Protein AF-A0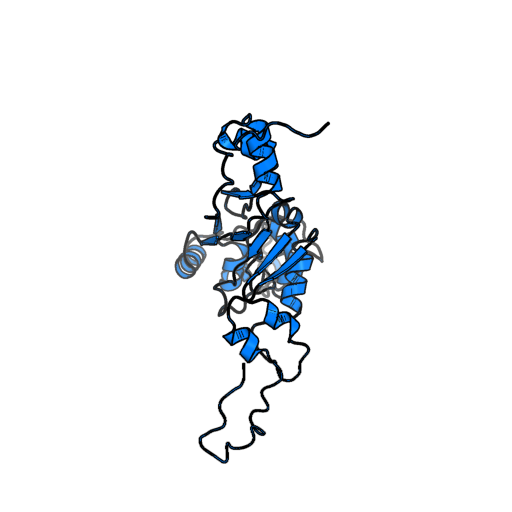A8H5P8R7-F1 (afdb_monomer_lite)

InterPro domains:
  IPR045518 2EXR domain [PF20150] (6-168)

Organism: Gibberella subglutinans (NCBI:txid42677)

Sequence (277 aa):
MALTEFHHFPLLPLELRQEIYSLATPPRFVQVQRFDEQDYDEFAEHLRTVPNAIQLDESLIHFSFNWRSQIPPRPTQHTLERYGFSSTKSSYQPWTVTKLAPQISLDWLSENLGYAWQLCREVSMYSTAPIPALCESRDILIRRGYQLAFRTRSHGPRTWFNYDHDVLFLSHGDDWNTKHRVVSGCAWDIGQFHPDDMQKVKRVALEESTGSLYLAHPRFSEGNYKFSDLSSVLRLFKHIEELLLVEWTDAHIASFCPVKDFDDMPKRRHEYDTQCL

Secondary structure (DSSP, 8-state):
--------GGGS-HHHHHHHHHHHS---EEE-EEEESS-HHHHHHHHHHSTT-----GGGGTTHHHHTTTS-SS-SS--GGGGT----SPPP-SS---SSS----HHHHHH-HHHHHHHH--EEEE--PPPPTT--SHHHHHHTT-EEE---SSS---EEE-TTT-EEEEPPPS-TT-S--TTT-STT-GGGS-HHHHTT--EEEEET-THHHHTTSTT---TT--HHHHHHHHHHSTT-SEEEEE---HHHHHHH-S---GGG-----STT-----

pLDDT: mean 79.2, std 16.43, range [32.84, 97.31]

Foldseek 3Di:
DDDPDDDDLVPDDLVVNVVCLLVVDAAFAWEKDKDFPDDLVVQLVCLVPDPPPQDFDPLLLLLLVQAVVVADLDDPDDPCVVVVDDDPDDDDDNDDADPSRGDHDPVVCSVVSLQSCLGGTDMDIETPGDDRPSCPDPVSLVVVQWDQFFAFRRGDGYYTDRQVGHAHEFEFDPCQPRPPCNRQQARSSCSRGRLVRLQSHAHYEYEPQVLQVCVVPPVRDPVRHHVSRVVSSCSSNVRHPYYHYDYDDPVVVVVSDPDDPVVPPPPPPDDPPDDDD

Structure (mmCIF, N/CA/C/O backbone):
data_AF-A0A8H5P8R7-F1
#
_entry.id   AF-A0A8H5P8R7-F1
#
loop_
_atom_site.group_PDB
_atom_site.id
_atom_site.type_symbol
_atom_site.label_atom_id
_atom_site.label_alt_id
_atom_site.label_comp_id
_atom_site.label_asym_id
_atom_site.label_entity_id
_atom_site.label_seq_id
_atom_site.pdbx_PDB_ins_code
_atom_site.Cartn_x
_atom_site.Cartn_y
_atom_site.Cartn_z
_atom_site.occupancy
_atom_site.B_iso_or_equiv
_atom_site.auth_seq_id
_atom_site.auth_comp_id
_atom_site.auth_asym_id
_atom_site.auth_atom_id
_atom_site.pdbx_PDB_model_num
ATOM 1 N N . MET A 1 1 ? -28.406 -8.907 42.832 1.00 45.31 1 MET A N 1
ATOM 2 C CA . MET A 1 1 ? -28.170 -7.584 43.447 1.00 45.31 1 MET A CA 1
ATOM 3 C C . MET A 1 1 ? -28.282 -6.548 42.345 1.00 45.31 1 MET A C 1
ATOM 5 O O . MET A 1 1 ? -27.623 -6.721 41.330 1.00 45.31 1 MET A O 1
ATOM 9 N N . ALA A 1 2 ? -29.171 -5.565 42.485 1.00 57.72 2 ALA A N 1
ATOM 10 C CA . ALA A 1 2 ? -29.290 -4.475 41.517 1.00 57.72 2 ALA A CA 1
ATOM 11 C C . ALA A 1 2 ? -28.165 -3.456 41.763 1.00 57.72 2 ALA A C 1
ATOM 13 O O . ALA A 1 2 ? -27.881 -3.142 42.917 1.00 57.72 2 ALA A O 1
ATOM 14 N N . LEU A 1 3 ? -27.515 -2.980 40.698 1.00 66.25 3 LEU A N 1
ATOM 15 C CA . LEU A 1 3 ? -26.509 -1.916 40.770 1.00 66.25 3 LEU A CA 1
ATOM 16 C C . LEU A 1 3 ? -27.196 -0.618 41.224 1.00 66.25 3 LEU A C 1
ATOM 18 O O . LEU A 1 3 ? -28.084 -0.124 40.535 1.00 66.25 3 LEU A O 1
ATOM 22 N N . THR A 1 4 ? -26.821 -0.101 42.395 1.00 76.25 4 THR A N 1
ATOM 23 C CA . THR A 1 4 ? -27.424 1.094 43.015 1.00 76.25 4 THR A CA 1
ATOM 24 C C . THR A 1 4 ? -26.729 2.403 42.640 1.00 76.25 4 THR A C 1
ATOM 26 O O . THR A 1 4 ? -27.266 3.468 42.927 1.00 76.25 4 THR A O 1
ATOM 29 N N . GLU A 1 5 ? -25.564 2.345 41.993 1.00 73.25 5 GLU A N 1
ATOM 30 C CA . GLU A 1 5 ? -24.770 3.518 41.619 1.00 73.25 5 GLU A CA 1
ATOM 31 C C . GLU A 1 5 ? -24.241 3.383 40.184 1.00 73.25 5 GLU A C 1
ATOM 33 O O . GLU A 1 5 ? -23.785 2.316 39.772 1.00 73.25 5 GLU A O 1
ATOM 38 N N . PHE A 1 6 ? -24.308 4.476 39.419 1.00 76.50 6 PHE A N 1
ATOM 39 C CA . PHE A 1 6 ? -23.710 4.595 38.089 1.00 76.50 6 PHE A CA 1
ATOM 40 C C . PHE A 1 6 ? -22.572 5.614 38.154 1.00 76.50 6 PHE A C 1
ATOM 42 O O . PHE A 1 6 ? -22.808 6.807 38.354 1.00 76.50 6 PHE A O 1
ATOM 49 N N . HIS A 1 7 ? -21.330 5.159 37.996 1.00 77.75 7 HIS A N 1
ATOM 50 C CA . HIS A 1 7 ? -20.181 6.059 37.952 1.00 77.75 7 HIS A CA 1
ATOM 51 C C . HIS A 1 7 ? -20.084 6.722 36.576 1.00 77.75 7 HIS A C 1
ATOM 53 O O . HIS A 1 7 ? -19.998 6.048 35.550 1.00 77.75 7 HIS A O 1
ATOM 59 N N . HIS A 1 8 ? -20.067 8.057 36.550 1.00 82.94 8 HIS A N 1
ATOM 60 C CA . HIS A 1 8 ? -19.841 8.807 35.318 1.00 82.94 8 HIS A CA 1
ATOM 61 C C . HIS A 1 8 ? -18.473 8.470 34.720 1.00 82.94 8 HIS A C 1
ATOM 63 O O . HIS A 1 8 ? -17.475 8.413 35.437 1.00 82.94 8 HIS A O 1
ATOM 69 N N . PHE A 1 9 ? -18.421 8.322 33.393 1.00 84.88 9 PHE A N 1
ATOM 70 C CA . PHE A 1 9 ? -17.225 7.883 32.673 1.00 84.88 9 PHE A CA 1
ATOM 71 C C . PHE A 1 9 ? -15.928 8.607 33.084 1.00 84.88 9 PHE A C 1
ATOM 73 O O . PHE A 1 9 ? -14.964 7.904 33.363 1.00 84.88 9 PHE A O 1
ATOM 80 N N . PRO A 1 10 ? -15.860 9.952 33.217 1.00 85.44 10 PRO A N 1
ATOM 81 C CA . PRO A 1 10 ? -14.618 10.647 33.587 1.00 85.44 10 PRO A CA 1
ATOM 82 C C . PRO A 1 10 ? -14.077 10.307 34.982 1.00 85.44 10 PRO A C 1
ATOM 84 O O . PRO A 1 10 ? -12.893 10.508 35.232 1.00 85.44 10 PRO A O 1
ATOM 87 N N . LEU A 1 11 ? -14.934 9.809 35.879 1.00 88.00 11 LEU A N 1
ATOM 88 C CA . LEU A 1 11 ? -14.576 9.435 37.249 1.00 88.00 11 LEU A CA 1
ATOM 89 C C . LEU A 1 11 ? -14.050 7.999 37.346 1.00 88.00 11 LEU A C 1
ATOM 91 O O . LEU A 1 11 ? -13.567 7.595 38.402 1.00 88.00 11 LEU A O 1
ATOM 95 N N . LEU A 1 12 ? -14.140 7.223 36.264 1.00 87.88 12 LEU A N 1
ATOM 96 C CA . LEU A 1 12 ? -13.578 5.883 36.222 1.00 87.88 12 LEU A CA 1
ATOM 97 C C . LEU A 1 12 ? -12.036 5.948 36.196 1.00 87.88 12 LEU A C 1
ATOM 99 O O . LEU A 1 12 ? -11.461 6.853 35.568 1.00 87.88 12 LEU A O 1
ATOM 103 N N . PRO A 1 13 ? -11.354 4.965 36.817 1.00 89.75 13 PRO A N 1
ATOM 104 C CA . PRO A 1 13 ? -9.924 4.738 36.637 1.00 89.75 13 PRO A CA 1
ATOM 105 C C . PRO A 1 13 ? -9.526 4.803 35.163 1.00 89.75 13 PRO A C 1
ATOM 107 O O . PRO A 1 13 ? -10.305 4.413 34.286 1.00 89.75 13 PRO A O 1
ATOM 110 N N . LEU A 1 14 ? -8.322 5.313 34.885 1.00 84.19 14 LEU A N 1
ATOM 111 C CA . LEU A 1 14 ? -7.850 5.504 33.515 1.00 84.19 14 LEU A CA 1
ATOM 112 C C . LEU A 1 14 ? -7.963 4.199 32.725 1.00 84.19 14 LEU A C 1
ATOM 114 O O . LEU A 1 14 ? -8.516 4.206 31.635 1.00 84.19 14 LEU A O 1
ATOM 118 N N . GLU A 1 15 ? -7.546 3.085 33.311 1.00 84.88 15 GLU A N 1
ATOM 119 C CA . GLU A 1 15 ? -7.566 1.756 32.705 1.00 84.88 15 GLU A CA 1
ATOM 120 C C . GLU A 1 15 ? -8.982 1.373 32.254 1.00 84.88 15 GLU A C 1
ATOM 122 O O . GLU A 1 15 ? -9.185 0.984 31.109 1.00 84.88 15 GLU A O 1
ATOM 127 N N . LEU A 1 16 ? -9.992 1.585 33.106 1.00 86.88 16 LEU A N 1
ATOM 128 C CA . LEU A 1 16 ? -11.385 1.294 32.758 1.00 86.88 16 LEU A CA 1
ATOM 129 C C . LEU A 1 16 ? -11.917 2.232 31.674 1.00 86.88 16 LEU A C 1
ATOM 131 O O . LEU A 1 16 ? -12.620 1.783 30.772 1.00 86.88 16 LEU A O 1
ATOM 135 N N . ARG A 1 17 ? -11.564 3.523 31.715 1.00 87.25 17 ARG A N 1
ATOM 136 C CA . ARG A 1 17 ? -11.930 4.463 30.641 1.00 87.25 17 ARG A CA 1
ATOM 137 C C . ARG A 1 17 ? -11.321 4.051 29.310 1.00 87.25 17 ARG A C 1
ATOM 139 O O . ARG A 1 17 ? -11.978 4.158 28.282 1.00 87.25 17 ARG A O 1
ATOM 146 N N . GLN A 1 18 ? -10.077 3.593 29.332 1.00 82.75 18 GLN A N 1
ATOM 147 C CA . GLN A 1 18 ? -9.339 3.148 28.160 1.00 82.75 18 GLN A CA 1
ATOM 148 C C . GLN A 1 18 ? -9.926 1.863 27.558 1.00 82.75 18 GLN A C 1
ATOM 150 O O . GLN A 1 18 ? -10.077 1.797 26.337 1.00 82.75 18 GLN A O 1
ATOM 155 N N . GLU A 1 19 ? -10.303 0.890 28.387 1.00 83.94 19 GLU A N 1
ATOM 156 C CA . GLU A 1 19 ? -10.985 -0.341 27.958 1.00 83.94 19 GLU A CA 1
ATOM 157 C C . GLU A 1 19 ? -12.365 -0.045 27.366 1.00 83.94 19 GLU A C 1
ATOM 159 O O . GLU A 1 19 ? -12.653 -0.419 26.231 1.00 83.94 19 GLU A O 1
ATOM 164 N N . ILE A 1 20 ? -13.195 0.715 28.089 1.00 85.56 20 ILE A N 1
ATOM 165 C CA . ILE A 1 20 ? -14.521 1.119 27.608 1.00 85.56 20 ILE A CA 1
ATOM 166 C C . ILE A 1 20 ? -14.399 1.899 26.299 1.00 85.56 20 ILE A C 1
ATOM 168 O O . ILE A 1 20 ? -15.164 1.643 25.377 1.00 85.56 20 ILE A O 1
ATOM 172 N N . TYR A 1 21 ? -13.438 2.822 26.196 1.00 83.19 21 TYR A N 1
ATOM 173 C CA . TYR A 1 21 ? -13.196 3.557 24.958 1.00 83.19 21 TYR A CA 1
ATOM 174 C C . TYR A 1 21 ? -12.864 2.600 23.815 1.00 83.19 21 TYR A C 1
ATOM 176 O O . TYR A 1 21 ? -13.506 2.672 22.778 1.00 83.19 21 TYR A O 1
ATOM 184 N N . SER A 1 22 ? -11.930 1.669 24.026 1.00 78.00 22 SER A N 1
ATOM 185 C CA . SER A 1 22 ? -11.501 0.720 22.989 1.00 78.00 22 SER A CA 1
ATOM 186 C C . SER A 1 22 ? -12.641 -0.189 22.519 1.00 78.00 22 SER A C 1
ATOM 188 O O . SER A 1 22 ? -12.723 -0.485 21.335 1.00 78.00 22 SER A O 1
ATOM 190 N N . LEU A 1 23 ? -13.542 -0.590 23.422 1.00 82.69 23 LEU A N 1
ATOM 191 C CA . LEU A 1 23 ? -14.721 -1.400 23.092 1.00 82.69 23 LEU A CA 1
ATOM 192 C C . LEU A 1 23 ? -15.851 -0.596 22.435 1.00 82.69 23 LEU A C 1
ATOM 194 O O . LEU A 1 23 ? -16.629 -1.149 21.663 1.00 82.69 23 LEU A O 1
ATOM 198 N N . ALA A 1 24 ? -15.984 0.684 22.779 1.00 85.00 24 ALA A N 1
ATOM 199 C CA . ALA A 1 24 ? -17.075 1.532 22.308 1.00 85.00 24 ALA A CA 1
ATOM 200 C C . ALA A 1 24 ? -16.745 2.271 21.004 1.00 85.00 24 ALA A C 1
ATOM 202 O O . ALA A 1 24 ? -17.663 2.702 20.305 1.00 85.00 24 ALA A O 1
ATOM 203 N N . THR A 1 25 ? -15.464 2.459 20.676 1.00 81.38 25 THR A N 1
ATOM 204 C CA . THR A 1 25 ? -15.070 3.112 19.427 1.00 81.38 25 THR A CA 1
ATOM 205 C C . THR A 1 25 ? -15.043 2.130 18.264 1.00 81.38 25 THR A C 1
ATOM 207 O O . THR A 1 25 ? -14.390 1.094 18.373 1.00 81.38 25 THR A O 1
ATOM 210 N N . PRO A 1 26 ? -15.677 2.463 17.127 1.00 84.56 26 PRO A N 1
ATOM 211 C CA . PRO A 1 26 ? -15.581 1.638 15.934 1.00 84.56 26 PRO A CA 1
ATOM 212 C C . PRO A 1 26 ? -14.140 1.601 15.390 1.00 84.56 26 PRO A C 1
ATOM 214 O O . PRO A 1 26 ? -13.345 2.505 15.680 1.00 84.56 26 PRO A O 1
ATOM 217 N N . PRO A 1 27 ? -13.811 0.596 14.556 1.00 87.25 27 PRO A N 1
ATOM 218 C CA . PRO A 1 27 ? -12.600 0.580 13.745 1.00 87.25 27 PRO A CA 1
ATOM 219 C C . PRO A 1 27 ? -12.340 1.918 13.058 1.00 87.25 27 PRO A C 1
ATOM 221 O O . PRO A 1 27 ? -13.221 2.496 12.417 1.00 87.25 27 PRO A O 1
ATOM 224 N N . ARG A 1 28 ? -11.110 2.413 13.183 1.00 90.44 28 ARG A N 1
ATOM 225 C CA . ARG A 1 28 ? -10.684 3.642 12.521 1.00 90.44 28 ARG A CA 1
ATOM 226 C C . ARG A 1 28 ? -10.272 3.324 11.090 1.00 90.44 28 ARG A C 1
ATOM 228 O O . ARG A 1 28 ? -9.499 2.397 10.854 1.00 90.44 28 ARG A O 1
ATOM 235 N N . PHE A 1 29 ? -10.732 4.143 10.153 1.00 93.19 29 PHE A N 1
ATOM 236 C CA . PHE A 1 29 ? -10.234 4.137 8.783 1.00 93.19 29 PHE A CA 1
ATOM 237 C C . PHE A 1 29 ? -8.972 4.992 8.718 1.00 93.19 29 PHE A C 1
ATOM 239 O O . PHE A 1 29 ? -8.994 6.185 9.025 1.00 93.19 29 PHE A O 1
ATOM 246 N N . VAL A 1 30 ? -7.855 4.366 8.363 1.00 94.44 30 VAL A N 1
ATOM 247 C CA . VAL A 1 30 ? -6.547 5.010 8.273 1.00 94.44 30 VAL A CA 1
ATOM 248 C C . VAL A 1 30 ? -6.193 5.144 6.803 1.00 94.44 30 VAL A C 1
ATOM 250 O O . VAL A 1 30 ? -5.734 4.190 6.177 1.00 94.44 30 VAL A O 1
ATOM 253 N N . GLN A 1 31 ? -6.427 6.333 6.251 1.00 94.00 31 GLN A N 1
ATOM 254 C CA . GLN A 1 31 ? -5.979 6.676 4.905 1.00 94.00 31 GLN A CA 1
ATOM 255 C C . GLN A 1 31 ? -4.479 6.952 4.932 1.00 94.00 31 GLN A C 1
ATOM 257 O O . GLN A 1 31 ? -4.022 7.845 5.652 1.00 94.00 31 GLN A O 1
ATOM 262 N N . VAL A 1 32 ? -3.716 6.190 4.154 1.00 91.31 32 VAL A N 1
ATOM 263 C CA . VAL A 1 32 ? -2.276 6.408 3.996 1.00 91.31 32 VAL A CA 1
ATOM 264 C C . VAL A 1 32 ? -2.051 7.234 2.740 1.00 91.31 32 VAL A C 1
ATOM 266 O O . VAL A 1 32 ? -2.342 6.794 1.630 1.00 91.31 32 VAL A O 1
ATOM 269 N N . GLN A 1 33 ? -1.538 8.442 2.936 1.00 89.19 33 GLN A N 1
ATOM 270 C CA . GLN A 1 33 ? -1.172 9.360 1.871 1.00 89.19 33 GLN A CA 1
ATOM 271 C C . GLN A 1 33 ? 0.291 9.152 1.490 1.00 89.19 33 GLN A C 1
ATOM 273 O O . GLN A 1 33 ? 1.132 8.797 2.323 1.00 89.19 33 GLN A O 1
ATOM 278 N N . ARG A 1 34 ? 0.573 9.362 0.207 1.00 87.19 34 ARG A N 1
ATOM 279 C CA . ARG A 1 34 ? 1.907 9.276 -0.382 1.00 87.19 34 ARG A CA 1
ATOM 280 C C . ARG A 1 34 ? 2.447 10.683 -0.600 1.00 87.19 34 ARG A C 1
ATOM 282 O O . ARG A 1 34 ? 1.694 11.594 -0.930 1.00 87.19 34 ARG A O 1
ATOM 289 N N . PHE A 1 35 ? 3.746 10.834 -0.410 1.00 88.12 35 PHE A N 1
ATOM 290 C CA . PHE A 1 35 ? 4.481 12.039 -0.749 1.00 88.12 35 PHE A CA 1
ATOM 291 C C . PHE A 1 35 ? 5.765 11.619 -1.456 1.00 88.12 35 PHE A C 1
ATOM 293 O O . PHE A 1 35 ? 6.629 10.989 -0.836 1.00 88.12 35 PHE A O 1
ATOM 300 N N . ASP A 1 36 ? 5.838 11.916 -2.750 1.00 87.62 36 ASP A N 1
ATOM 301 C CA . ASP A 1 36 ? 7.035 11.713 -3.559 1.00 87.62 36 ASP A CA 1
ATOM 302 C C . ASP A 1 36 ? 8.022 12.854 -3.261 1.00 87.62 36 ASP A C 1
ATOM 304 O O . ASP A 1 36 ? 7.627 14.019 -3.200 1.00 87.62 36 ASP A O 1
ATOM 308 N N . GLU A 1 37 ? 9.293 12.528 -3.011 1.00 87.19 37 GLU A N 1
ATOM 309 C CA . GLU A 1 37 ? 10.290 13.541 -2.610 1.00 87.19 37 GLU A CA 1
ATOM 310 C C . GLU A 1 37 ? 10.703 14.485 -3.740 1.00 87.19 37 GLU A C 1
ATOM 312 O O . GLU A 1 37 ? 11.160 15.598 -3.491 1.00 87.19 37 GLU A O 1
ATOM 317 N N . GLN A 1 38 ? 10.534 14.020 -4.968 1.00 87.31 38 GLN A N 1
ATOM 318 C CA . GLN A 1 38 ? 10.837 14.717 -6.207 1.00 87.31 38 GLN A CA 1
ATOM 319 C C . GLN A 1 38 ? 9.719 14.409 -7.193 1.00 87.31 38 GLN A C 1
ATOM 321 O O . GLN A 1 38 ? 9.050 13.382 -7.051 1.00 87.31 38 GLN A O 1
ATOM 326 N N . ASP A 1 39 ? 9.517 15.261 -8.189 1.00 89.00 39 ASP A N 1
ATOM 327 C CA . ASP A 1 39 ? 8.575 14.954 -9.263 1.00 89.00 39 ASP A CA 1
ATOM 328 C C . ASP A 1 39 ? 9.199 14.044 -10.343 1.00 89.00 39 ASP A C 1
ATOM 330 O O . ASP A 1 39 ? 10.372 13.652 -10.291 1.00 89.00 39 ASP A O 1
ATOM 334 N N . TYR A 1 40 ? 8.382 13.645 -11.319 1.00 88.38 40 TYR A N 1
ATOM 335 C CA . TYR A 1 40 ? 8.825 12.755 -12.392 1.00 88.38 40 TYR A CA 1
ATOM 336 C C . TYR A 1 40 ? 9.918 13.382 -13.271 1.00 88.38 40 TYR A C 1
ATOM 338 O O . TYR A 1 40 ? 10.814 12.667 -13.728 1.00 88.38 40 TYR A O 1
ATOM 346 N N . ASP A 1 41 ? 9.849 14.690 -13.520 1.00 90.50 41 ASP A N 1
ATOM 347 C CA . ASP A 1 41 ? 10.788 15.385 -14.398 1.00 90.50 41 ASP A CA 1
ATOM 348 C C . ASP A 1 41 ? 12.145 15.552 -13.701 1.00 90.50 41 ASP A C 1
ATOM 350 O O . ASP A 1 41 ? 13.183 15.264 -14.300 1.00 90.50 41 ASP A O 1
ATOM 354 N N . GLU A 1 42 ? 12.145 15.899 -12.413 1.00 91.31 42 GLU A N 1
ATOM 355 C CA . GLU A 1 42 ? 13.334 15.927 -11.559 1.00 91.31 42 GLU A CA 1
ATOM 356 C C . GLU A 1 42 ? 14.005 14.550 -11.485 1.00 91.31 42 GLU A C 1
ATOM 358 O O . GLU A 1 42 ? 15.218 14.435 -11.689 1.00 91.31 42 GLU A O 1
ATOM 363 N N . PHE A 1 43 ? 13.226 13.481 -11.289 1.00 90.56 43 PHE A N 1
ATOM 364 C CA . PHE A 1 43 ? 13.746 12.112 -11.322 1.00 90.56 43 PHE A CA 1
ATOM 365 C C . PHE A 1 43 ? 14.328 11.737 -12.687 1.00 90.56 43 PHE A C 1
ATOM 367 O O . PHE A 1 43 ? 15.399 11.128 -12.763 1.00 90.56 43 PHE A O 1
ATOM 374 N N . ALA A 1 44 ? 13.641 12.089 -13.776 1.00 90.50 44 ALA A N 1
ATOM 375 C CA . ALA A 1 44 ? 14.104 11.813 -15.129 1.00 90.50 44 ALA A CA 1
ATOM 376 C C . ALA A 1 44 ? 15.438 12.516 -15.423 1.00 90.50 44 ALA A C 1
ATOM 378 O O . ALA A 1 44 ? 16.344 11.900 -15.989 1.00 90.50 44 ALA A O 1
ATOM 379 N N . GLU A 1 45 ? 15.583 13.777 -15.016 1.00 91.88 45 GLU A N 1
ATOM 380 C CA . GLU A 1 45 ? 16.836 14.527 -15.136 1.00 91.88 45 GLU A CA 1
ATOM 381 C C . GLU A 1 45 ? 17.940 13.949 -14.245 1.00 91.88 45 GLU A C 1
ATOM 383 O O . GLU A 1 45 ? 19.083 13.792 -14.691 1.00 91.88 45 GLU A O 1
ATOM 388 N N . HIS A 1 46 ? 17.614 13.540 -13.017 1.00 90.12 46 HIS A N 1
ATOM 389 C CA . HIS A 1 46 ? 18.564 12.875 -12.130 1.00 90.12 46 HIS A CA 1
ATOM 390 C C . HIS A 1 46 ? 19.112 11.583 -12.755 1.00 90.12 46 HIS A C 1
ATOM 392 O O . HIS A 1 46 ? 20.328 11.388 -12.810 1.00 90.12 46 HIS A O 1
ATOM 398 N N . LEU A 1 47 ? 18.242 10.734 -13.313 1.00 88.62 47 LEU A N 1
ATOM 399 C CA . LEU A 1 47 ? 18.658 9.495 -13.978 1.00 88.62 47 LEU A CA 1
ATOM 400 C C . LEU A 1 47 ? 19.526 9.732 -15.222 1.00 88.62 47 LEU A C 1
ATOM 402 O O . LEU A 1 47 ? 20.389 8.909 -15.525 1.00 88.62 47 LEU A O 1
ATOM 406 N N . ARG A 1 48 ? 19.318 10.838 -15.947 1.00 87.81 48 ARG A N 1
ATOM 407 C CA . ARG A 1 48 ? 20.125 11.194 -17.128 1.00 87.81 48 ARG A CA 1
ATOM 408 C C . ARG A 1 48 ? 21.507 11.727 -16.765 1.00 87.81 48 ARG A C 1
ATOM 410 O O . ARG A 1 48 ? 22.446 11.561 -17.540 1.00 87.81 48 ARG A O 1
ATOM 417 N N . THR A 1 49 ? 21.625 12.400 -15.62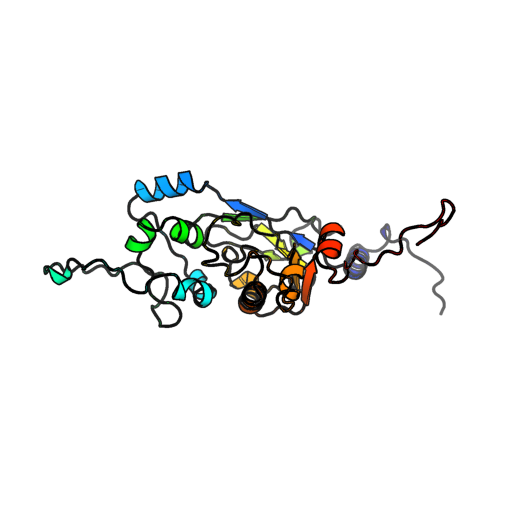4 1.00 89.31 49 THR A N 1
ATOM 418 C CA . THR A 1 49 ? 22.841 13.129 -15.238 1.00 89.31 49 THR A CA 1
ATOM 419 C C . THR A 1 49 ? 23.745 12.333 -14.304 1.00 89.31 49 THR A C 1
ATOM 421 O O . THR A 1 49 ? 24.968 12.487 -14.360 1.00 89.31 49 THR A O 1
ATOM 424 N N . VAL A 1 50 ? 23.175 11.462 -13.467 1.00 87.25 50 VAL A N 1
ATOM 425 C CA . VAL A 1 50 ? 23.914 10.726 -12.441 1.00 87.25 50 VAL A CA 1
ATOM 426 C C . VAL A 1 50 ? 24.165 9.277 -12.880 1.00 87.25 50 VAL A C 1
ATOM 428 O O . VAL A 1 50 ? 23.226 8.497 -13.059 1.00 87.25 50 VAL A O 1
ATOM 431 N N . PRO A 1 51 ? 25.435 8.858 -13.029 1.00 80.94 51 PRO A N 1
ATOM 432 C CA . PRO A 1 51 ? 25.750 7.482 -13.386 1.00 80.94 51 PRO A CA 1
ATOM 433 C C . PRO A 1 51 ? 25.371 6.528 -12.246 1.00 80.94 51 PRO A C 1
ATOM 435 O O . PRO A 1 51 ? 25.696 6.774 -11.087 1.00 80.94 51 PRO A O 1
ATOM 438 N N . ASN A 1 52 ? 24.749 5.395 -12.589 1.00 79.50 52 ASN A N 1
ATOM 439 C CA . ASN A 1 52 ? 24.273 4.379 -11.637 1.00 79.50 52 ASN A CA 1
ATOM 440 C C . ASN A 1 52 ? 23.261 4.904 -10.597 1.00 79.50 52 ASN A C 1
ATOM 442 O O . ASN A 1 52 ? 23.220 4.403 -9.476 1.00 79.50 52 ASN A O 1
ATOM 446 N N . ALA A 1 53 ? 22.435 5.886 -10.965 1.00 85.44 53 ALA A N 1
ATOM 447 C CA . ALA A 1 53 ? 21.405 6.441 -10.085 1.00 85.44 53 ALA A CA 1
ATOM 448 C C . ALA A 1 53 ? 20.286 5.446 -9.710 1.00 85.44 53 ALA A C 1
ATOM 450 O O . ALA A 1 53 ? 19.593 5.632 -8.716 1.00 85.44 53 ALA A O 1
ATOM 451 N N . ILE A 1 54 ? 20.107 4.370 -10.483 1.00 88.06 54 ILE A N 1
ATOM 452 C CA . ILE A 1 54 ? 19.047 3.382 -10.252 1.00 88.06 54 ILE A CA 1
ATOM 453 C C . ILE A 1 54 ? 19.456 2.418 -9.136 1.00 88.06 54 ILE A C 1
ATOM 455 O O . ILE A 1 54 ? 20.372 1.610 -9.306 1.00 88.06 54 ILE A O 1
ATOM 459 N N . GLN A 1 55 ? 18.711 2.443 -8.032 1.00 88.12 55 GLN A N 1
ATOM 460 C CA . GLN A 1 55 ? 18.824 1.476 -6.942 1.00 88.12 55 GLN A CA 1
ATOM 461 C C . GLN A 1 55 ? 17.529 0.673 -6.825 1.00 88.12 55 GLN A C 1
ATOM 463 O O . GLN A 1 55 ? 16.448 1.222 -6.623 1.00 88.12 55 GLN A O 1
ATOM 468 N N . LEU A 1 56 ? 17.638 -0.644 -6.991 1.00 91.50 56 LEU A N 1
ATOM 469 C CA . LEU A 1 56 ? 16.526 -1.567 -6.782 1.00 91.50 56 LEU A CA 1
ATOM 470 C C . LEU A 1 56 ? 16.538 -2.057 -5.335 1.00 91.50 56 LEU A C 1
ATOM 472 O O . LEU A 1 56 ? 17.603 -2.219 -4.744 1.00 91.50 56 LEU A O 1
ATOM 476 N N . ASP A 1 57 ? 15.356 -2.357 -4.809 1.00 92.62 57 ASP A N 1
ATOM 477 C CA . ASP A 1 57 ? 15.179 -2.910 -3.467 1.00 92.62 57 ASP A CA 1
ATOM 478 C C . ASP A 1 57 ? 14.706 -4.372 -3.521 1.00 92.62 57 ASP A C 1
ATOM 480 O O . ASP A 1 57 ? 13.983 -4.774 -4.438 1.00 92.62 57 ASP A O 1
ATOM 484 N N . GLU A 1 58 ? 15.091 -5.180 -2.531 1.00 93.31 58 GLU A N 1
ATOM 485 C CA . GLU A 1 58 ? 14.741 -6.606 -2.463 1.00 93.31 58 GLU A CA 1
ATOM 486 C C . GLU A 1 58 ? 13.222 -6.839 -2.360 1.00 93.31 58 GLU A C 1
ATOM 488 O O . GLU A 1 58 ? 12.703 -7.826 -2.891 1.00 93.31 58 GLU A O 1
ATOM 493 N N . SER A 1 59 ? 12.466 -5.903 -1.771 1.00 93.25 59 SER A N 1
ATOM 494 C CA . SER A 1 59 ? 11.005 -6.012 -1.648 1.00 93.25 59 SER A CA 1
ATOM 495 C C . SER A 1 59 ? 10.287 -6.146 -2.993 1.00 93.25 59 SER A C 1
ATOM 497 O O . SER A 1 59 ? 9.192 -6.712 -3.049 1.00 93.25 59 SER A O 1
ATOM 499 N N . LEU A 1 60 ? 10.909 -5.713 -4.097 1.00 93.38 60 LEU A N 1
ATOM 500 C CA . LEU A 1 60 ? 10.366 -5.844 -5.450 1.00 93.38 60 LEU A CA 1
ATOM 501 C C . LEU A 1 60 ? 10.108 -7.304 -5.854 1.00 93.38 60 LEU A C 1
ATOM 503 O O . LEU A 1 60 ? 9.223 -7.551 -6.677 1.00 93.38 60 LEU A O 1
ATOM 507 N N . ILE A 1 61 ? 10.794 -8.283 -5.245 1.00 93.75 61 ILE A N 1
ATOM 508 C CA . ILE A 1 61 ? 10.509 -9.716 -5.440 1.00 93.75 61 ILE A CA 1
ATOM 509 C C . ILE A 1 61 ? 9.042 -10.029 -5.132 1.00 93.75 61 ILE A C 1
ATOM 511 O O . ILE A 1 61 ? 8.406 -10.800 -5.858 1.00 93.75 61 ILE A O 1
ATOM 515 N N . HIS A 1 62 ? 8.488 -9.431 -4.074 1.00 93.25 62 HIS A N 1
ATOM 516 C CA . HIS A 1 62 ? 7.113 -9.677 -3.643 1.00 93.25 62 HIS A CA 1
ATOM 517 C C . HIS A 1 62 ? 6.098 -9.297 -4.731 1.00 93.25 62 HIS A C 1
ATOM 519 O O . HIS A 1 62 ? 5.116 -10.003 -4.958 1.00 93.25 62 HIS A O 1
ATOM 525 N N . PHE A 1 63 ? 6.405 -8.240 -5.482 1.00 93.56 63 PHE A N 1
ATOM 526 C CA . PHE A 1 63 ? 5.587 -7.716 -6.574 1.00 93.56 63 PHE A CA 1
ATOM 527 C C . PHE A 1 63 ? 5.901 -8.358 -7.933 1.00 93.56 63 PHE A C 1
ATOM 529 O O . PHE A 1 63 ? 5.310 -7.987 -8.946 1.00 93.56 63 PHE A O 1
ATOM 536 N N . SER A 1 64 ? 6.811 -9.338 -7.984 1.00 92.38 64 SER A N 1
ATOM 537 C CA . SER A 1 64 ? 7.312 -9.924 -9.236 1.00 92.38 64 SER A CA 1
ATOM 538 C C . SER A 1 64 ? 6.238 -10.452 -10.161 1.00 92.38 64 SER A C 1
ATOM 540 O O . SER A 1 64 ? 6.361 -10.337 -11.376 1.00 92.38 64 SER A O 1
ATOM 542 N N . PHE A 1 65 ? 5.137 -10.968 -9.627 1.00 91.06 65 PHE A N 1
ATOM 543 C CA . PHE A 1 65 ? 4.046 -11.452 -10.461 1.00 91.06 65 PHE A CA 1
ATOM 544 C C . PHE A 1 65 ? 3.368 -10.350 -11.297 1.00 91.06 65 PHE A C 1
ATOM 546 O O . PHE A 1 65 ? 2.814 -10.696 -12.338 1.00 91.06 65 PHE A O 1
ATOM 553 N N . ASN A 1 66 ? 3.444 -9.078 -10.881 1.00 90.31 66 ASN A N 1
ATOM 554 C CA . ASN A 1 66 ? 2.903 -7.930 -11.614 1.00 90.31 66 ASN A CA 1
ATOM 555 C C . ASN A 1 66 ? 3.874 -7.425 -12.686 1.00 90.31 66 ASN A C 1
ATOM 557 O O . ASN A 1 66 ? 3.475 -7.218 -13.835 1.00 90.31 66 ASN A O 1
ATOM 561 N N . TRP A 1 67 ? 5.156 -7.263 -12.344 1.00 90.50 67 TRP A N 1
ATOM 562 C CA . TRP A 1 67 ? 6.120 -6.631 -13.249 1.00 90.50 67 TRP A CA 1
ATOM 563 C C . TRP A 1 67 ? 6.841 -7.610 -14.185 1.00 90.50 67 TRP A C 1
ATOM 565 O O . TRP A 1 67 ? 7.239 -7.215 -15.280 1.00 90.50 67 TRP A O 1
ATOM 575 N N . ARG A 1 68 ? 6.984 -8.897 -13.830 1.00 90.31 68 ARG A N 1
ATOM 576 C CA . ARG A 1 68 ? 7.816 -9.858 -14.593 1.00 90.31 68 ARG A CA 1
ATOM 577 C C . ARG A 1 68 ? 7.371 -10.102 -16.034 1.00 90.31 68 ARG A C 1
ATOM 579 O O . ARG A 1 68 ? 8.177 -10.532 -16.846 1.00 90.31 68 ARG A O 1
ATOM 586 N N . SER A 1 69 ? 6.089 -9.907 -16.344 1.00 88.50 69 SER A N 1
ATOM 587 C CA . SER A 1 69 ? 5.562 -10.044 -17.709 1.00 88.50 69 SER A CA 1
ATOM 588 C C . SER A 1 69 ? 5.663 -8.750 -18.512 1.00 88.50 69 SER A C 1
ATOM 590 O O . SER A 1 69 ? 5.436 -8.769 -19.717 1.00 88.50 69 SER A O 1
ATOM 592 N N . GLN A 1 70 ? 5.951 -7.634 -17.843 1.00 87.50 70 GLN A N 1
ATOM 593 C CA . GLN A 1 70 ? 6.025 -6.303 -18.440 1.00 87.50 70 GLN A CA 1
ATOM 594 C C . GLN A 1 70 ? 7.472 -5.875 -18.701 1.00 87.50 70 GLN A C 1
ATOM 596 O O . GLN A 1 70 ? 7.711 -5.071 -19.595 1.00 87.50 70 GLN A O 1
ATOM 601 N N . ILE A 1 71 ? 8.425 -6.412 -17.934 1.00 87.19 71 ILE A N 1
ATOM 602 C CA . ILE A 1 71 ? 9.852 -6.113 -18.059 1.00 87.19 71 ILE A CA 1
ATOM 603 C C . ILE A 1 71 ? 10.538 -7.243 -18.839 1.00 87.19 71 ILE A C 1
ATOM 605 O O . ILE A 1 71 ? 10.387 -8.414 -18.472 1.00 87.19 71 ILE A O 1
ATOM 609 N N . PRO A 1 72 ? 11.299 -6.938 -19.905 1.00 82.81 72 PRO A N 1
ATOM 610 C CA . PRO A 1 72 ? 11.991 -7.959 -20.672 1.00 82.81 72 PRO A CA 1
ATOM 611 C C . PRO A 1 72 ? 13.087 -8.626 -19.821 1.00 82.81 72 PRO A C 1
ATOM 613 O O . PRO A 1 72 ? 13.895 -7.939 -19.199 1.00 82.81 72 PRO A O 1
ATOM 616 N N . PRO A 1 73 ? 13.180 -9.969 -19.823 1.00 69.38 73 PRO A N 1
ATOM 617 C CA . PRO A 1 73 ? 14.145 -10.701 -19.000 1.00 69.38 73 PRO A CA 1
ATOM 618 C C . PRO A 1 73 ? 15.587 -10.603 -19.515 1.00 69.38 73 PRO A C 1
ATOM 620 O O . PRO A 1 73 ? 16.512 -11.057 -18.845 1.00 69.38 73 PRO A O 1
ATOM 623 N N . ARG A 1 74 ? 15.788 -10.091 -20.734 1.00 66.50 74 ARG A N 1
ATOM 624 C CA . ARG A 1 74 ? 17.106 -9.878 -21.331 1.00 66.50 74 ARG A CA 1
ATOM 625 C C . ARG A 1 74 ? 17.119 -8.533 -22.047 1.00 66.50 74 ARG A C 1
ATOM 627 O O . ARG A 1 74 ? 16.184 -8.278 -22.811 1.00 66.50 74 ARG A O 1
ATOM 634 N N . PRO A 1 75 ? 18.162 -7.713 -21.860 1.00 62.00 75 PRO A N 1
ATOM 635 C CA . PRO A 1 75 ? 18.354 -6.558 -22.715 1.00 62.00 75 PRO A CA 1
ATOM 636 C C . PRO A 1 75 ? 18.551 -7.030 -24.162 1.00 62.00 75 PRO A C 1
ATOM 638 O O . PRO A 1 75 ? 19.173 -8.061 -24.426 1.00 62.00 75 PRO A O 1
ATOM 641 N N . THR A 1 76 ? 18.008 -6.273 -25.110 1.00 55.53 76 THR A N 1
ATOM 642 C CA . THR A 1 76 ? 18.263 -6.437 -26.551 1.00 55.53 76 THR A CA 1
ATOM 643 C C . THR A 1 76 ? 19.696 -6.055 -26.932 1.00 55.53 76 THR A C 1
ATOM 645 O O . THR A 1 76 ? 20.139 -6.375 -28.035 1.00 55.53 76 THR A O 1
ATOM 648 N N . GLN A 1 77 ? 20.437 -5.408 -26.027 1.00 55.47 77 GLN A N 1
ATOM 649 C CA . GLN A 1 77 ? 21.810 -4.979 -26.252 1.00 55.47 77 GLN A CA 1
ATOM 650 C C . GLN A 1 77 ? 22.766 -6.176 -26.328 1.00 55.47 77 GLN A C 1
ATOM 652 O O . GLN A 1 77 ? 22.832 -7.029 -25.442 1.00 55.47 77 GLN A O 1
ATOM 657 N N . HIS A 1 78 ? 23.537 -6.237 -27.412 1.00 54.72 78 HIS A N 1
ATOM 658 C CA . HIS A 1 78 ? 24.655 -7.162 -27.535 1.00 54.72 78 HIS A CA 1
ATOM 659 C C . HIS A 1 78 ? 25.733 -6.769 -26.521 1.00 54.72 78 HIS A C 1
ATOM 661 O O . HIS A 1 78 ? 26.297 -5.682 -26.618 1.00 54.72 78 HIS A O 1
ATOM 667 N N . THR A 1 79 ? 26.010 -7.633 -25.542 1.00 61.81 79 THR A N 1
ATOM 668 C CA . THR A 1 79 ? 27.081 -7.391 -24.572 1.00 61.81 79 THR A CA 1
ATOM 669 C C . THR A 1 79 ? 28.416 -7.226 -25.302 1.00 61.81 79 THR A C 1
ATOM 671 O O . THR A 1 79 ? 28.677 -7.901 -26.303 1.00 61.81 79 THR A O 1
ATOM 674 N N . LEU A 1 80 ? 29.287 -6.343 -24.798 1.00 61.94 80 LEU A N 1
ATOM 675 C CA . LEU A 1 80 ? 30.657 -6.167 -25.311 1.00 61.94 80 LEU A CA 1
ATOM 676 C C . LEU A 1 80 ? 31.463 -7.485 -25.278 1.00 61.94 80 LEU A C 1
ATOM 678 O O . LEU A 1 80 ? 32.444 -7.636 -26.002 1.00 61.94 80 LEU A O 1
ATOM 682 N N . GLU A 1 81 ? 30.993 -8.472 -24.515 1.00 63.94 81 GLU A N 1
ATOM 683 C CA . GLU A 1 81 ? 31.472 -9.857 -24.492 1.00 63.94 81 GLU A CA 1
ATOM 684 C C . GLU A 1 81 ? 31.428 -10.518 -25.873 1.00 63.94 81 GLU A C 1
ATOM 686 O O . GLU A 1 81 ? 32.347 -11.254 -26.226 1.00 63.94 81 GLU A O 1
ATOM 691 N N . ARG A 1 82 ? 30.424 -10.205 -26.708 1.00 60.97 82 ARG A N 1
ATOM 692 C CA . ARG A 1 82 ? 30.380 -10.666 -28.110 1.00 60.97 82 ARG A CA 1
ATOM 693 C C . ARG A 1 82 ? 31.514 -10.102 -28.963 1.00 60.97 82 ARG A C 1
ATOM 695 O O . ARG A 1 82 ? 31.852 -10.700 -29.978 1.00 60.97 82 ARG A O 1
ATOM 702 N N . TYR A 1 83 ? 32.099 -8.983 -28.547 1.00 69.06 83 TYR A N 1
ATOM 703 C CA . TYR A 1 83 ? 33.262 -8.353 -29.170 1.00 69.06 83 TYR A CA 1
ATOM 704 C C . TYR A 1 83 ? 34.568 -8.656 -28.411 1.00 69.06 83 TYR A C 1
ATOM 706 O O . TYR A 1 83 ? 35.586 -8.020 -28.668 1.00 69.06 83 TYR A O 1
ATOM 714 N N . GLY A 1 84 ? 34.559 -9.631 -27.490 1.00 65.38 84 GLY A N 1
ATOM 715 C CA . GLY A 1 84 ? 35.746 -10.095 -26.767 1.00 65.38 84 GLY A CA 1
ATOM 716 C C . GLY A 1 84 ? 36.069 -9.338 -25.475 1.00 65.38 84 GLY A C 1
ATOM 717 O O . GLY A 1 84 ? 37.095 -9.616 -24.859 1.00 65.38 84 GLY A O 1
ATOM 718 N N . PHE A 1 85 ? 35.214 -8.414 -25.028 1.00 67.00 85 PHE A N 1
ATOM 719 C CA . PHE A 1 85 ? 35.396 -7.714 -23.755 1.00 67.00 85 PHE A CA 1
ATOM 720 C C . PHE A 1 85 ? 34.633 -8.426 -22.635 1.00 67.00 85 PHE A C 1
ATOM 722 O O . PHE A 1 85 ? 33.409 -8.367 -22.575 1.00 67.00 85 PHE A O 1
ATOM 729 N N . SER A 1 86 ? 35.340 -9.075 -21.713 1.00 57.75 86 SER A N 1
ATOM 730 C CA . SER A 1 86 ? 34.731 -9.649 -20.510 1.00 57.75 86 SER A CA 1
ATOM 731 C C . SER A 1 86 ? 34.728 -8.630 -19.369 1.00 57.75 86 SER A C 1
ATOM 733 O O . SER A 1 86 ? 35.796 -8.201 -18.927 1.00 57.75 86 SER A O 1
ATOM 735 N N . SER A 1 87 ? 33.551 -8.274 -18.852 1.00 60.31 87 SER A N 1
ATOM 736 C CA . SER A 1 87 ? 33.447 -7.605 -17.551 1.00 60.31 87 SER A CA 1
ATOM 737 C C . SER A 1 87 ? 33.467 -8.660 -16.447 1.00 60.31 87 SER A C 1
ATOM 739 O O . SER A 1 87 ? 32.725 -9.635 -16.501 1.00 60.31 87 SER A O 1
ATOM 741 N N . THR A 1 88 ? 34.294 -8.468 -15.423 1.00 57.41 88 THR A N 1
ATOM 742 C CA . THR A 1 88 ? 34.294 -9.317 -14.218 1.00 57.41 88 THR A CA 1
ATOM 743 C C . THR A 1 88 ? 33.259 -8.876 -13.182 1.00 57.41 88 THR A C 1
ATOM 745 O O . THR A 1 88 ? 33.054 -9.568 -12.186 1.00 57.41 88 THR A O 1
ATOM 748 N N . LYS A 1 89 ? 32.598 -7.729 -13.391 1.00 58.06 89 LYS A N 1
ATOM 749 C CA . LYS A 1 89 ? 31.555 -7.217 -12.497 1.00 58.06 89 LYS A CA 1
ATOM 750 C C . LYS A 1 89 ? 30.195 -7.745 -12.939 1.00 58.06 89 LYS A C 1
ATOM 752 O O . LYS A 1 89 ? 29.721 -7.383 -14.014 1.00 58.06 89 LYS A O 1
ATOM 757 N N . SER A 1 90 ? 29.567 -8.564 -12.098 1.00 60.34 90 SER A N 1
ATOM 758 C CA . SER A 1 90 ? 28.160 -8.929 -12.267 1.00 60.34 90 SER A CA 1
ATOM 759 C C . SER A 1 90 ? 27.284 -7.685 -12.135 1.00 60.34 90 SER A C 1
ATOM 761 O O . SER A 1 90 ? 27.520 -6.862 -11.248 1.00 60.34 90 SER A O 1
ATOM 763 N N . SER A 1 91 ? 26.254 -7.565 -12.972 1.00 65.81 91 SER A N 1
ATOM 764 C CA . SER A 1 91 ? 25.208 -6.557 -12.786 1.00 65.81 91 SER A CA 1
ATOM 765 C C . SER A 1 91 ? 24.642 -6.656 -11.366 1.00 65.81 91 SER A C 1
ATOM 767 O O . SER A 1 91 ? 24.347 -7.756 -10.895 1.00 65.81 91 SER A O 1
ATOM 769 N N . TYR A 1 92 ? 24.521 -5.523 -10.675 1.00 72.50 92 TYR A N 1
ATOM 770 C CA . TYR A 1 92 ? 23.958 -5.493 -9.329 1.00 72.50 92 TYR A CA 1
ATOM 771 C C . TYR A 1 92 ? 22.475 -5.883 -9.373 1.00 72.50 92 TYR A C 1
ATOM 773 O O . TYR A 1 92 ? 21.689 -5.271 -10.094 1.00 72.50 92 TYR A O 1
ATOM 781 N N . GLN A 1 93 ? 22.105 -6.901 -8.597 1.00 82.19 93 GLN A N 1
ATOM 782 C CA . GLN A 1 93 ? 20.725 -7.301 -8.346 1.00 82.19 93 GLN A CA 1
ATOM 783 C C . GLN A 1 93 ? 20.602 -7.570 -6.842 1.00 82.19 93 GLN A C 1
ATOM 785 O O . GLN A 1 93 ? 21.400 -8.351 -6.317 1.00 82.19 93 GLN A O 1
ATOM 790 N N . PRO A 1 94 ? 19.620 -6.982 -6.140 1.00 87.56 94 PRO A N 1
ATOM 791 C CA . PRO A 1 94 ? 19.476 -7.191 -4.701 1.00 87.56 94 PRO A CA 1
ATOM 792 C C . PRO A 1 94 ? 18.861 -8.558 -4.361 1.00 87.56 94 PRO A C 1
ATOM 794 O O . PRO A 1 94 ? 18.706 -8.885 -3.193 1.00 87.56 94 PRO A O 1
ATOM 797 N N . TRP A 1 95 ? 18.532 -9.380 -5.365 1.00 90.62 95 TRP A N 1
ATOM 798 C CA . TRP A 1 95 ? 17.958 -10.711 -5.191 1.00 90.62 95 TRP A CA 1
ATOM 799 C C . TRP A 1 95 ? 18.612 -11.769 -6.069 1.00 90.62 95 TRP A C 1
ATOM 801 O O . TRP A 1 95 ? 19.207 -11.486 -7.110 1.00 90.62 95 TRP A O 1
ATOM 811 N N . THR A 1 96 ? 18.424 -13.030 -5.676 1.00 88.44 96 THR A N 1
ATOM 812 C CA . THR A 1 96 ? 18.818 -14.178 -6.499 1.00 88.44 96 THR A CA 1
ATOM 813 C C . THR A 1 96 ? 17.869 -14.323 -7.687 1.00 88.44 96 THR A C 1
ATOM 815 O O . THR A 1 96 ? 16.656 -14.459 -7.516 1.00 88.44 96 THR A O 1
ATOM 818 N N . VAL A 1 97 ? 18.418 -14.324 -8.902 1.00 88.31 97 VAL A N 1
ATOM 819 C CA . VAL A 1 97 ? 17.637 -14.415 -10.142 1.00 88.31 97 VAL A CA 1
ATOM 820 C C . VAL A 1 97 ? 16.955 -15.779 -10.252 1.00 88.31 97 VAL A C 1
ATOM 822 O O . VAL A 1 97 ? 17.600 -16.827 -10.240 1.00 88.31 97 VAL A O 1
ATOM 825 N N . THR A 1 98 ? 15.631 -15.771 -10.406 1.00 88.31 98 THR A N 1
ATOM 826 C CA . THR A 1 98 ? 14.809 -16.976 -10.587 1.00 88.31 98 THR A CA 1
ATOM 827 C C . THR A 1 98 ? 13.782 -16.774 -11.701 1.00 88.31 98 THR A C 1
ATOM 829 O O . THR A 1 98 ? 13.605 -15.676 -12.220 1.00 88.31 98 THR A O 1
ATOM 832 N N . LYS A 1 99 ? 13.038 -17.828 -12.068 1.00 85.69 99 LYS A N 1
ATOM 833 C CA . LYS A 1 99 ? 11.894 -17.688 -12.991 1.00 85.69 99 LYS A CA 1
ATOM 834 C C . LYS A 1 99 ? 10.769 -16.811 -12.424 1.00 85.69 99 LYS A C 1
ATOM 836 O O . LYS A 1 99 ? 9.959 -16.295 -13.188 1.00 85.69 99 LYS A O 1
ATOM 841 N N . LEU A 1 100 ? 10.667 -16.708 -11.097 1.00 86.50 100 LEU A N 1
ATOM 842 C CA . LEU A 1 100 ? 9.629 -15.917 -10.437 1.00 86.50 100 LEU A CA 1
ATOM 843 C C . LEU A 1 100 ? 10.044 -14.452 -10.324 1.00 86.50 100 LEU A C 1
ATOM 845 O O . LEU A 1 100 ? 9.235 -13.597 -10.657 1.00 86.50 100 LEU A O 1
ATOM 849 N N . ALA A 1 101 ? 11.301 -14.200 -9.958 1.00 88.50 101 ALA A N 1
ATOM 850 C CA . ALA A 1 101 ? 11.919 -12.881 -9.922 1.00 88.50 101 ALA A CA 1
ATOM 851 C C . ALA A 1 101 ? 13.100 -12.844 -10.909 1.00 88.50 101 ALA A C 1
ATOM 853 O O . ALA A 1 101 ? 14.237 -13.142 -10.518 1.00 88.50 101 ALA A O 1
ATOM 854 N N . PRO A 1 102 ? 12.839 -12.559 -12.201 1.00 89.19 102 PRO A N 1
ATOM 855 C CA . PRO A 1 102 ? 13.901 -12.465 -13.190 1.00 89.19 102 PRO A CA 1
ATOM 856 C C . PRO A 1 102 ? 14.801 -11.256 -12.915 1.00 89.19 102 PRO A C 1
ATOM 858 O O . PRO A 1 102 ? 14.485 -10.383 -12.105 1.00 89.19 102 PRO A O 1
ATOM 861 N N . GLN A 1 103 ? 15.948 -11.230 -13.587 1.00 88.62 103 GLN A N 1
ATOM 862 C CA . GLN A 1 103 ? 16.840 -10.080 -13.561 1.00 88.62 103 GLN A CA 1
ATOM 863 C C . GLN A 1 103 ? 16.147 -8.879 -14.214 1.00 88.62 103 GLN A C 1
ATOM 865 O O . GLN A 1 103 ? 15.472 -9.039 -15.234 1.00 88.62 103 GLN A O 1
ATOM 870 N N . ILE A 1 104 ? 16.350 -7.687 -13.655 1.00 89.06 104 ILE A N 1
ATOM 871 C CA . ILE A 1 104 ? 15.941 -6.430 -14.284 1.00 89.06 104 ILE A CA 1
ATOM 872 C C . ILE A 1 104 ? 17.202 -5.737 -14.795 1.00 89.06 104 ILE A C 1
ATOM 874 O O . ILE A 1 104 ? 18.138 -5.494 -14.037 1.00 89.06 104 ILE A O 1
ATOM 878 N N . SER A 1 105 ? 17.246 -5.443 -16.093 1.00 87.38 105 SER A N 1
ATOM 879 C CA . SER A 1 105 ? 18.367 -4.709 -16.686 1.00 87.38 105 SER A CA 1
ATOM 880 C C . SER A 1 105 ? 18.300 -3.235 -16.282 1.00 87.38 105 SER A C 1
ATOM 882 O O . SER A 1 105 ? 17.310 -2.561 -16.565 1.00 87.38 105 SER A O 1
ATOM 884 N N . LEU A 1 106 ? 19.362 -2.739 -15.641 1.00 87.25 106 LEU A N 1
ATOM 885 C CA . LEU A 1 106 ? 19.491 -1.321 -15.289 1.00 87.25 106 LEU A CA 1
ATOM 886 C C . LEU A 1 106 ? 19.620 -0.441 -16.541 1.00 87.25 106 LEU A C 1
ATOM 888 O O . LEU A 1 106 ? 19.038 0.637 -16.579 1.00 87.25 106 LEU A O 1
ATOM 892 N N . ASP A 1 107 ? 20.290 -0.936 -17.586 1.00 84.31 107 ASP A N 1
ATOM 893 C CA . ASP A 1 107 ? 20.388 -0.250 -18.881 1.00 84.31 107 ASP A CA 1
ATOM 894 C C . ASP A 1 107 ? 18.996 -0.065 -19.497 1.00 84.31 107 ASP A C 1
ATOM 896 O O . ASP A 1 107 ? 18.606 1.043 -19.857 1.00 84.31 107 ASP A O 1
ATOM 900 N N . TRP A 1 108 ? 18.185 -1.129 -19.513 1.00 86.94 108 TRP A N 1
ATOM 901 C CA . TRP A 1 108 ? 16.806 -1.040 -19.989 1.00 86.94 108 TRP A CA 1
ATOM 902 C C . TRP A 1 108 ? 15.969 -0.065 -19.151 1.00 86.94 108 TRP A C 1
ATOM 904 O O . TRP A 1 108 ? 15.201 0.711 -19.715 1.00 86.94 108 TRP A O 1
ATOM 914 N N . LEU A 1 109 ? 16.122 -0.058 -17.821 1.00 88.19 109 LEU A N 1
ATOM 915 C CA . LEU A 1 109 ? 15.419 0.903 -16.963 1.00 88.19 109 LEU A CA 1
ATOM 916 C C . LEU A 1 109 ? 15.836 2.352 -17.235 1.00 88.19 109 LEU A C 1
ATOM 918 O O . LEU A 1 109 ? 14.978 3.231 -17.197 1.00 88.19 109 LEU A O 1
ATOM 922 N N . SER A 1 110 ? 17.109 2.598 -17.553 1.00 86.62 110 SER A N 1
ATOM 923 C CA . SER A 1 110 ? 17.597 3.942 -17.889 1.00 86.62 110 SER A CA 1
ATOM 924 C C . SER A 1 110 ? 16.942 4.511 -19.155 1.00 86.62 110 SER A C 1
ATOM 926 O O . SER A 1 110 ? 16.719 5.716 -19.251 1.00 86.62 110 SER A O 1
ATOM 928 N N . GLU A 1 111 ? 16.545 3.643 -20.091 1.00 87.25 111 GLU A N 1
ATOM 929 C CA . GLU A 1 111 ? 15.796 4.015 -21.297 1.00 87.25 111 GLU A CA 1
ATOM 930 C C . GLU A 1 111 ? 14.272 4.056 -21.067 1.00 87.25 111 GLU A C 1
ATOM 932 O O . GLU A 1 111 ? 13.542 4.709 -21.812 1.00 87.25 111 GLU A O 1
ATOM 937 N N . ASN A 1 112 ? 13.771 3.376 -20.029 1.00 88.88 112 ASN A N 1
ATOM 938 C CA . ASN A 1 112 ? 12.345 3.201 -19.740 1.00 88.88 112 ASN A CA 1
ATOM 939 C C . ASN A 1 112 ? 11.967 3.867 -18.409 1.00 88.88 112 ASN A C 1
ATOM 941 O O . ASN A 1 112 ? 11.551 3.213 -17.449 1.00 88.88 112 ASN A O 1
ATOM 945 N N . LEU A 1 113 ? 12.075 5.198 -18.379 1.00 88.44 113 LEU A N 1
ATOM 946 C CA . LEU A 1 113 ? 11.943 6.018 -17.168 1.00 88.44 113 LEU A CA 1
ATOM 947 C C . LEU A 1 113 ? 10.620 5.824 -16.411 1.00 88.44 113 LEU A C 1
ATOM 949 O O . LEU A 1 113 ? 10.621 5.840 -15.186 1.00 88.44 113 LEU A O 1
ATOM 953 N N . GLY A 1 114 ? 9.508 5.548 -17.100 1.00 88.12 114 GLY A N 1
ATOM 954 C CA . GLY A 1 114 ? 8.227 5.248 -16.444 1.00 88.12 114 GLY A CA 1
ATOM 955 C C . GLY A 1 114 ? 8.257 3.973 -15.587 1.00 88.12 114 GLY A C 1
ATOM 956 O O . GLY A 1 114 ? 7.624 3.916 -14.534 1.00 88.12 114 GLY A O 1
ATOM 957 N N . TYR A 1 115 ? 9.028 2.961 -15.997 1.00 89.38 115 TYR A N 1
ATOM 958 C CA . TYR A 1 115 ? 9.250 1.754 -15.195 1.00 89.38 115 TYR A CA 1
ATOM 959 C C . TYR A 1 115 ? 10.234 2.023 -14.059 1.00 89.38 115 TYR A C 1
ATOM 961 O O . TYR A 1 115 ? 9.998 1.580 -12.937 1.00 89.38 115 TYR A O 1
ATOM 969 N N . ALA A 1 116 ? 11.312 2.763 -14.336 1.00 90.44 116 ALA A N 1
ATOM 970 C CA . ALA A 1 116 ? 12.283 3.146 -13.317 1.00 90.44 116 ALA A CA 1
ATOM 971 C C . ALA A 1 116 ? 11.622 3.958 -12.191 1.00 90.44 116 ALA A C 1
ATOM 973 O O . ALA A 1 116 ? 11.844 3.660 -11.021 1.00 90.44 116 ALA A O 1
ATOM 974 N N . TRP A 1 117 ? 10.742 4.900 -12.538 1.00 89.50 117 TRP A N 1
ATOM 975 C CA . TRP A 1 117 ? 9.955 5.693 -11.593 1.00 89.50 117 TRP A CA 1
ATOM 976 C C . TRP A 1 117 ? 9.158 4.802 -10.641 1.00 89.50 117 TRP A C 1
ATOM 978 O O . TRP A 1 117 ? 9.293 4.897 -9.428 1.00 89.50 117 TRP A O 1
ATOM 988 N N . GLN A 1 118 ? 8.386 3.856 -11.175 1.00 88.19 118 GLN A N 1
ATOM 989 C CA . GLN A 1 118 ? 7.556 2.970 -10.355 1.00 88.19 118 GLN A CA 1
ATOM 990 C C . GLN A 1 118 ? 8.375 2.060 -9.418 1.00 88.19 118 GLN A C 1
ATOM 992 O O . GLN A 1 118 ? 7.914 1.724 -8.325 1.00 88.19 118 GLN A O 1
ATOM 997 N N . LEU A 1 119 ? 9.578 1.653 -9.835 1.00 90.38 119 LEU A N 1
ATOM 998 C CA . LEU A 1 119 ? 10.429 0.724 -9.085 1.00 90.38 119 LEU A CA 1
ATOM 999 C C . LEU A 1 119 ? 11.316 1.414 -8.041 1.00 90.38 119 LEU A C 1
ATOM 1001 O O . LEU A 1 119 ? 11.563 0.824 -6.987 1.00 90.38 119 LEU A O 1
ATOM 1005 N N . CYS A 1 120 ? 11.798 2.621 -8.339 1.00 89.88 120 CYS A N 1
ATOM 1006 C CA . CYS A 1 120 ? 12.914 3.248 -7.628 1.00 89.88 120 CYS A CA 1
ATOM 1007 C C . CYS A 1 120 ? 12.603 4.627 -7.044 1.00 89.88 120 CYS A C 1
ATOM 1009 O O . CYS A 1 120 ? 13.465 5.162 -6.353 1.00 89.88 120 CYS A O 1
ATOM 1011 N N . ARG A 1 121 ? 11.435 5.229 -7.318 1.00 89.38 121 ARG A N 1
ATOM 1012 C CA . ARG A 1 121 ? 11.129 6.562 -6.783 1.00 89.38 121 ARG A CA 1
ATOM 1013 C C . ARG A 1 121 ? 11.120 6.562 -5.257 1.00 89.38 121 ARG A C 1
ATOM 1015 O O . ARG A 1 121 ? 10.704 5.594 -4.612 1.00 89.38 121 ARG A O 1
ATOM 1022 N N . GLU A 1 122 ? 11.550 7.680 -4.693 1.00 91.12 122 GLU A N 1
ATOM 1023 C CA . GLU A 1 122 ? 11.569 7.869 -3.255 1.00 91.12 122 GLU A CA 1
ATOM 1024 C C . GLU A 1 122 ? 10.210 8.379 -2.787 1.00 91.12 122 GLU A C 1
ATOM 1026 O O . GLU A 1 122 ? 9.770 9.467 -3.150 1.00 91.12 122 GLU A O 1
ATOM 1031 N N . VAL A 1 123 ? 9.541 7.557 -1.978 1.00 89.75 123 VAL A N 1
ATOM 1032 C CA . VAL A 1 123 ? 8.204 7.846 -1.458 1.00 89.75 123 VAL A CA 1
ATOM 1033 C C . VAL A 1 123 ? 8.245 7.792 0.052 1.00 89.75 123 VAL A C 1
ATOM 1035 O O . VAL A 1 123 ? 8.766 6.834 0.632 1.00 89.75 123 VAL A O 1
ATOM 1038 N N . SER A 1 124 ? 7.644 8.776 0.702 1.00 92.25 124 SER A N 1
ATOM 1039 C CA . SER A 1 124 ? 7.273 8.679 2.107 1.00 92.25 124 SER A CA 1
ATOM 1040 C C . SER A 1 124 ? 5.763 8.482 2.234 1.00 92.25 124 SER A C 1
ATOM 1042 O O . SER A 1 124 ? 4.975 8.965 1.422 1.00 92.25 124 SER A O 1
ATOM 1044 N N . MET A 1 125 ? 5.354 7.713 3.240 1.00 91.88 125 MET A N 1
ATOM 1045 C CA . MET A 1 125 ? 3.948 7.435 3.520 1.00 91.88 125 MET A CA 1
ATOM 1046 C C . MET A 1 125 ? 3.602 7.894 4.923 1.00 91.88 125 MET A C 1
ATOM 1048 O O . MET A 1 125 ? 4.323 7.587 5.874 1.00 91.88 125 MET A O 1
ATOM 1052 N N . TYR A 1 126 ? 2.489 8.604 5.066 1.00 91.81 126 TYR A N 1
ATOM 1053 C CA . TYR A 1 126 ? 1.981 9.033 6.363 1.00 91.81 126 TYR A CA 1
ATOM 1054 C C . TYR A 1 126 ? 0.455 9.073 6.365 1.00 91.81 126 TYR A C 1
ATOM 1056 O O . TYR A 1 126 ? -0.192 9.036 5.322 1.00 91.81 126 TYR A O 1
ATOM 1064 N N . SER A 1 127 ? -0.132 9.138 7.553 1.00 91.69 127 SER A N 1
ATOM 1065 C CA . SER A 1 127 ? -1.567 9.322 7.719 1.00 91.69 127 SER A CA 1
ATOM 1066 C C . SER A 1 127 ? -1.837 10.490 8.648 1.00 91.69 127 SER A C 1
ATOM 1068 O O . SER A 1 127 ? -1.133 10.687 9.639 1.00 91.69 127 SER A O 1
ATOM 1070 N N . THR A 1 128 ? -2.890 11.238 8.339 1.00 89.31 128 THR A N 1
ATOM 1071 C CA . THR A 1 128 ? -3.452 12.281 9.203 1.00 89.31 128 THR A CA 1
ATOM 1072 C C . THR A 1 128 ? -4.550 11.739 10.121 1.00 89.31 128 THR A C 1
ATOM 1074 O O . THR A 1 128 ? -5.140 12.504 10.884 1.00 89.31 128 THR A O 1
ATOM 1077 N N . ALA A 1 129 ? -4.827 10.428 10.077 1.00 87.75 129 ALA A N 1
ATOM 1078 C CA . ALA A 1 129 ? -5.849 9.807 10.907 1.00 87.75 129 ALA A CA 1
ATOM 1079 C C . ALA A 1 129 ? -5.560 10.057 12.401 1.00 87.75 129 ALA A C 1
ATOM 1081 O O . ALA A 1 129 ? -4.452 9.774 12.876 1.00 87.75 129 ALA A O 1
ATOM 1082 N N . PRO A 1 130 ? -6.544 10.561 13.168 1.00 84.19 130 PRO A N 1
ATOM 1083 C CA . PRO A 1 130 ? -6.325 10.962 14.549 1.00 84.19 130 PRO A CA 1
ATOM 1084 C C . PRO A 1 130 ? -5.952 9.754 15.400 1.00 84.19 130 PRO A C 1
ATOM 1086 O O . PRO A 1 130 ? -6.567 8.691 15.290 1.00 84.19 130 PRO A O 1
ATOM 1089 N N . ILE A 1 131 ? -4.948 9.913 16.260 1.00 80.81 131 ILE A N 1
ATOM 1090 C CA . ILE A 1 131 ? -4.583 8.900 17.255 1.00 80.81 131 ILE A CA 1
ATOM 1091 C C . ILE A 1 131 ? -5.779 8.708 18.210 1.00 80.81 131 ILE A C 1
ATOM 1093 O O . ILE A 1 131 ? -6.402 9.706 18.584 1.00 80.81 131 ILE A O 1
ATOM 1097 N N . PRO A 1 132 ? -6.121 7.465 18.606 1.00 77.88 132 PRO A N 1
ATOM 1098 C CA . PRO A 1 132 ? -7.228 7.208 19.524 1.00 77.88 132 PRO A CA 1
ATOM 1099 C C . PRO A 1 132 ? -7.149 8.076 20.784 1.00 77.88 132 PRO A C 1
ATOM 1101 O O . PRO A 1 132 ? -6.097 8.165 21.429 1.00 77.88 132 PRO A O 1
ATOM 1104 N N . ALA A 1 133 ? -8.274 8.691 21.157 1.00 67.56 133 ALA A N 1
ATOM 1105 C CA . ALA A 1 133 ? -8.342 9.507 22.361 1.00 67.56 133 ALA A CA 1
ATOM 1106 C C . ALA A 1 133 ? -7.996 8.646 23.591 1.00 67.56 133 ALA A C 1
ATOM 1108 O O . ALA A 1 133 ? -8.280 7.448 23.631 1.00 67.56 133 ALA A O 1
ATOM 1109 N N . LEU A 1 134 ? -7.359 9.252 24.601 1.00 69.06 134 LEU A N 1
ATOM 1110 C CA . LEU A 1 134 ? -6.813 8.582 25.798 1.00 69.06 134 LEU A CA 1
ATOM 1111 C C . LEU A 1 134 ? -5.511 7.781 25.582 1.00 69.06 134 LEU A C 1
ATOM 1113 O O . LEU A 1 134 ? -5.080 7.079 26.504 1.00 69.06 134 LEU A O 1
ATOM 1117 N N . CYS A 1 135 ? -4.877 7.884 24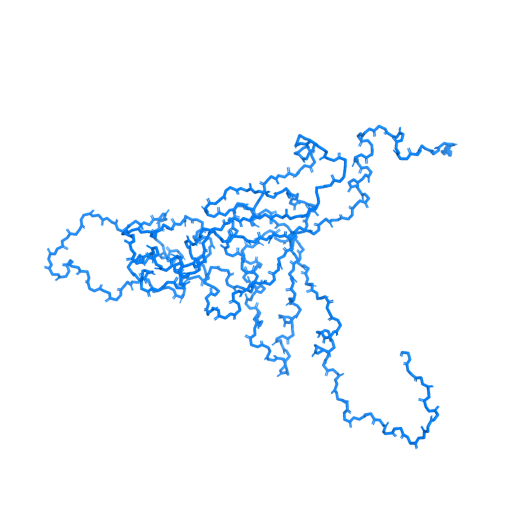.408 1.00 67.44 135 CYS A N 1
ATOM 1118 C CA . CYS A 1 135 ? -3.547 7.330 24.124 1.00 67.44 135 CYS A CA 1
ATOM 1119 C C . CYS A 1 135 ? -2.514 8.446 23.905 1.00 67.44 135 CYS A C 1
ATOM 1121 O O . CYS A 1 135 ? -1.951 8.592 22.825 1.00 67.44 135 CYS A O 1
ATOM 1123 N N . GLU A 1 136 ? -2.276 9.251 24.939 1.00 70.19 136 GLU A N 1
ATOM 1124 C CA . GLU A 1 136 ? -1.407 10.436 24.853 1.00 70.19 136 GLU A CA 1
ATOM 1125 C C . GLU A 1 136 ? 0.094 10.106 24.870 1.00 70.19 136 GLU A C 1
ATOM 1127 O O . GLU A 1 136 ? 0.923 10.971 24.596 1.00 70.19 136 GLU A O 1
ATOM 1132 N N . SER A 1 137 ? 0.464 8.855 25.165 1.00 83.44 137 SER A N 1
ATOM 1133 C CA . SER A 1 137 ? 1.855 8.407 25.155 1.00 83.44 137 SER A CA 1
ATOM 1134 C C . SER A 1 137 ? 2.081 7.226 24.217 1.00 83.44 137 SER A C 1
ATOM 1136 O O . SER A 1 137 ? 1.218 6.366 24.015 1.00 83.44 137 SER A O 1
ATOM 1138 N N . ARG A 1 138 ? 3.305 7.159 23.684 1.00 85.12 138 ARG A N 1
ATOM 1139 C CA . ARG A 1 138 ? 3.779 6.058 22.839 1.00 85.12 138 ARG A CA 1
ATOM 1140 C C . ARG A 1 138 ? 3.640 4.698 23.526 1.00 85.12 138 ARG A C 1
ATOM 1142 O O . ARG A 1 138 ? 3.250 3.728 22.884 1.00 85.12 138 ARG A O 1
ATOM 1149 N N . ASP A 1 139 ? 3.922 4.631 24.822 1.00 87.00 139 ASP A N 1
ATOM 1150 C CA . ASP A 1 139 ? 3.865 3.376 25.574 1.00 87.00 139 ASP A CA 1
ATOM 1151 C C . ASP A 1 139 ? 2.435 2.848 25.697 1.00 87.00 139 ASP A C 1
ATOM 1153 O O . ASP A 1 139 ? 2.215 1.640 25.616 1.00 87.00 139 ASP A O 1
ATOM 1157 N N . ILE A 1 140 ? 1.449 3.741 25.846 1.00 85.12 140 ILE A N 1
ATOM 1158 C CA . ILE A 1 140 ? 0.033 3.358 25.881 1.00 85.12 140 ILE A CA 1
ATOM 1159 C C . ILE A 1 140 ? -0.392 2.800 24.520 1.00 85.12 140 ILE A C 1
ATOM 1161 O O . ILE A 1 140 ? -1.053 1.765 24.476 1.00 85.12 140 ILE A O 1
ATOM 1165 N N . LEU A 1 141 ? 0.024 3.434 23.419 1.00 87.19 141 LEU A N 1
ATOM 1166 C CA . LEU A 1 141 ? -0.259 2.944 22.066 1.00 87.19 141 LEU A CA 1
ATOM 1167 C C . LEU A 1 141 ? 0.288 1.531 21.852 1.00 87.19 141 LEU A C 1
ATOM 1169 O O . LEU A 1 141 ? -0.460 0.638 21.452 1.00 87.19 141 LEU A O 1
ATOM 1173 N N . ILE A 1 142 ? 1.560 1.313 22.192 1.00 90.44 142 ILE A N 1
ATOM 1174 C CA . ILE A 1 142 ? 2.211 0.005 22.052 1.00 90.44 142 ILE A CA 1
ATOM 1175 C C . ILE A 1 142 ? 1.499 -1.055 22.898 1.00 90.44 142 ILE A C 1
ATOM 1177 O O . ILE A 1 142 ? 1.218 -2.144 22.402 1.00 90.44 142 ILE A O 1
ATOM 1181 N N . ARG A 1 143 ? 1.147 -0.743 24.154 1.00 87.69 143 ARG A N 1
ATOM 1182 C CA . ARG A 1 143 ? 0.402 -1.670 25.028 1.00 87.69 143 ARG A CA 1
ATOM 1183 C C . ARG A 1 143 ? -0.965 -2.054 24.467 1.00 87.69 143 ARG A C 1
ATOM 1185 O O . ARG A 1 143 ? -1.435 -3.148 24.750 1.00 87.69 143 ARG A O 1
ATOM 1192 N N . ARG A 1 144 ? -1.580 -1.186 23.662 1.00 84.06 144 ARG A N 1
ATOM 1193 C CA . ARG A 1 144 ? -2.850 -1.455 22.973 1.00 84.06 144 ARG A CA 1
ATOM 1194 C C . ARG A 1 144 ? -2.693 -2.103 21.596 1.00 84.06 144 ARG A C 1
ATOM 1196 O O . ARG A 1 144 ? -3.670 -2.207 20.863 1.00 84.06 144 ARG A O 1
ATOM 1203 N N . GLY A 1 145 ? -1.482 -2.514 21.226 1.00 89.81 145 GLY A N 1
ATOM 1204 C CA . GLY A 1 145 ? -1.216 -3.206 19.965 1.00 89.81 145 GLY A CA 1
ATOM 1205 C C . GLY A 1 145 ? -0.965 -2.288 18.768 1.00 89.81 145 GLY A C 1
ATOM 1206 O O . GLY A 1 145 ? -0.763 -2.787 17.662 1.00 89.81 145 GLY A O 1
ATOM 1207 N N . TYR A 1 146 ? -0.920 -0.965 18.960 1.00 92.50 146 TYR A N 1
ATOM 1208 C CA . TYR A 1 146 ? -0.526 -0.048 17.891 1.00 92.50 146 TYR A CA 1
ATOM 1209 C C . TYR A 1 146 ? 0.975 -0.130 17.642 1.00 92.50 146 TYR A C 1
ATOM 1211 O O . TYR A 1 146 ? 1.790 -0.172 18.567 1.00 92.50 146 TYR A O 1
ATOM 1219 N N . GLN A 1 147 ? 1.344 -0.092 16.369 1.00 94.44 147 GLN A N 1
ATOM 1220 C CA . GLN A 1 147 ? 2.729 -0.101 15.924 1.00 94.44 147 GLN A CA 1
ATOM 1221 C C . GLN A 1 147 ? 2.928 0.982 14.869 1.00 94.44 147 GLN A C 1
ATOM 1223 O O . GLN A 1 147 ? 1.983 1.403 14.200 1.00 94.44 147 GLN A O 1
ATOM 1228 N N . LEU A 1 148 ? 4.167 1.450 14.736 1.00 94.31 148 LEU A N 1
ATOM 1229 C CA . LEU A 1 148 ? 4.530 2.345 13.647 1.00 94.31 148 LEU A CA 1
ATOM 1230 C C . LEU A 1 148 ? 4.662 1.503 12.372 1.00 94.31 148 LEU A C 1
ATOM 1232 O O . LEU A 1 148 ? 5.477 0.582 12.327 1.00 94.31 148 LEU A O 1
ATOM 1236 N N . ALA A 1 149 ? 3.847 1.807 11.369 1.00 95.12 149 ALA A N 1
ATOM 1237 C CA . ALA A 1 149 ? 3.638 1.010 10.169 1.00 95.12 149 ALA A CA 1
ATOM 1238 C C . ALA A 1 149 ? 3.767 1.840 8.881 1.00 95.12 149 ALA A C 1
ATOM 1240 O O . ALA A 1 149 ? 3.906 3.072 8.909 1.00 95.12 149 ALA A O 1
ATOM 1241 N N . PHE A 1 150 ? 3.683 1.114 7.765 1.00 94.81 150 PHE A N 1
ATOM 1242 C CA . PHE A 1 150 ? 3.705 1.598 6.387 1.00 94.81 150 PHE A CA 1
ATOM 1243 C C . PHE A 1 150 ? 5.037 2.240 6.027 1.00 94.81 150 PHE A C 1
ATOM 1245 O O . PHE A 1 150 ? 5.113 3.388 5.593 1.00 94.81 150 PHE A O 1
ATOM 1252 N N . ARG A 1 151 ? 6.110 1.472 6.236 1.00 94.50 151 ARG A N 1
ATOM 1253 C CA . ARG A 1 151 ? 7.415 1.807 5.664 1.00 94.50 151 ARG A CA 1
ATOM 1254 C C . ARG A 1 151 ? 7.387 1.615 4.147 1.00 94.50 151 ARG A C 1
ATOM 1256 O O . ARG A 1 151 ? 6.640 0.778 3.633 1.00 94.50 151 ARG A O 1
ATOM 1263 N N . THR A 1 152 ? 8.226 2.363 3.449 1.00 93.56 152 THR A N 1
ATOM 1264 C CA . THR A 1 152 ? 8.450 2.232 2.006 1.00 93.56 152 THR A CA 1
ATOM 1265 C C . THR A 1 152 ? 9.848 1.661 1.760 1.00 93.56 152 THR A C 1
ATOM 1267 O O . THR A 1 152 ? 10.529 1.220 2.691 1.00 93.56 152 THR A O 1
ATOM 1270 N N . ARG A 1 153 ? 10.279 1.627 0.495 1.00 91.56 153 ARG A N 1
ATOM 1271 C CA . ARG A 1 153 ? 11.645 1.235 0.120 1.00 91.56 153 ARG A CA 1
ATOM 1272 C C . ARG A 1 153 ? 12.692 2.275 0.518 1.00 91.56 153 ARG A C 1
ATOM 1274 O O . ARG A 1 153 ? 13.797 1.897 0.881 1.00 91.56 153 ARG A O 1
ATOM 1281 N N . SER A 1 154 ? 12.337 3.559 0.485 1.00 91.06 154 SER A N 1
ATOM 1282 C CA . SER A 1 154 ? 13.248 4.659 0.821 1.00 91.06 154 SER A CA 1
ATOM 1283 C C . SER A 1 154 ? 13.076 5.181 2.249 1.00 91.06 154 SER A C 1
ATOM 1285 O O . SER A 1 154 ? 14.016 5.723 2.822 1.00 91.06 154 SER A O 1
ATOM 1287 N N . HIS A 1 155 ? 11.907 4.980 2.870 1.00 94.00 155 HIS A N 1
ATOM 1288 C CA . HIS A 1 155 ? 11.578 5.570 4.166 1.00 94.00 155 HIS A CA 1
ATOM 1289 C C . HIS A 1 155 ? 11.109 4.563 5.210 1.00 94.00 155 HIS A C 1
ATOM 1291 O O . HIS A 1 155 ? 10.375 3.615 4.933 1.00 94.00 155 HIS A O 1
ATOM 1297 N N . GLY A 1 156 ? 11.481 4.837 6.463 1.00 94.50 156 GLY A N 1
ATOM 1298 C CA . GLY A 1 156 ? 10.952 4.132 7.627 1.00 94.50 156 GLY A CA 1
ATOM 1299 C C . GLY A 1 156 ? 9.445 4.357 7.835 1.00 94.50 156 GLY A C 1
ATOM 1300 O O . GLY A 1 156 ? 8.855 5.248 7.219 1.00 94.50 156 GLY A O 1
ATOM 1301 N N . PRO A 1 157 ? 8.815 3.566 8.719 1.00 95.00 157 PRO A N 1
ATOM 1302 C CA . PRO A 1 157 ? 7.388 3.676 8.998 1.00 95.00 157 PRO A CA 1
ATOM 1303 C C . PRO A 1 157 ? 7.075 4.985 9.732 1.00 95.00 157 PRO A C 1
ATOM 1305 O O . PRO A 1 157 ? 7.870 5.442 10.557 1.00 95.00 157 PRO A O 1
ATOM 1308 N N . ARG A 1 158 ? 5.912 5.588 9.458 1.00 93.38 158 ARG A N 1
ATOM 1309 C CA . ARG A 1 158 ? 5.521 6.899 10.028 1.00 93.38 158 ARG A CA 1
ATOM 1310 C C . ARG A 1 158 ? 4.080 6.964 10.538 1.00 93.38 158 ARG A C 1
ATOM 1312 O O . ARG A 1 158 ? 3.698 7.971 11.126 1.00 93.38 158 ARG A O 1
ATOM 1319 N N . THR A 1 159 ? 3.292 5.905 10.363 1.00 93.50 159 THR A N 1
ATOM 1320 C CA . THR A 1 159 ? 1.862 5.901 10.707 1.00 93.50 159 THR A CA 1
ATOM 1321 C C . THR A 1 159 ? 1.575 4.955 11.864 1.00 93.50 159 THR A C 1
ATOM 1323 O O . THR A 1 159 ? 1.957 3.792 11.811 1.00 93.50 159 THR A O 1
ATOM 1326 N N . TRP A 1 160 ? 0.877 5.419 12.902 1.00 93.31 160 TRP A N 1
ATOM 1327 C CA . TRP A 1 160 ? 0.390 4.538 13.967 1.00 93.31 160 TRP A CA 1
ATOM 1328 C C . TRP A 1 160 ? -0.821 3.740 13.496 1.00 93.31 160 TRP A C 1
ATOM 1330 O O . TRP A 1 160 ? -1.878 4.320 13.236 1.00 93.31 160 TRP A O 1
ATOM 1340 N N . PHE A 1 161 ? -0.673 2.420 13.444 1.00 94.81 161 PHE A N 1
ATOM 1341 C CA . PHE A 1 161 ? -1.694 1.502 12.954 1.00 94.81 161 PHE A CA 1
ATOM 1342 C C . PHE A 1 161 ? -1.827 0.293 13.884 1.00 94.81 161 PHE A C 1
ATOM 1344 O O . PHE A 1 161 ? -0.824 -0.243 14.364 1.00 94.81 161 PHE A O 1
ATOM 1351 N N . ASN A 1 162 ? -3.061 -0.133 14.142 1.00 94.06 162 ASN A N 1
ATOM 1352 C CA . ASN A 1 162 ? -3.354 -1.388 14.827 1.00 94.06 162 ASN A CA 1
ATOM 1353 C C . ASN A 1 162 ? -3.895 -2.409 13.819 1.00 94.06 162 ASN A C 1
ATOM 1355 O O . ASN A 1 162 ? -5.028 -2.290 13.369 1.00 94.06 162 ASN A O 1
ATOM 1359 N N . TYR A 1 163 ? -3.104 -3.432 13.503 1.00 94.94 163 TYR A N 1
ATOM 1360 C CA . TYR A 1 163 ? -3.442 -4.433 12.485 1.00 94.94 163 TYR A CA 1
ATOM 1361 C C . TYR A 1 163 ? -4.684 -5.283 12.796 1.00 94.94 163 TYR A C 1
ATOM 1363 O O . TYR A 1 163 ? -5.290 -5.817 11.869 1.00 94.94 163 TYR A O 1
ATOM 1371 N N . ASP A 1 164 ? -5.075 -5.395 14.068 1.00 92.56 164 ASP A N 1
ATOM 1372 C CA . ASP A 1 164 ? -6.243 -6.172 14.501 1.00 92.56 164 ASP A CA 1
ATOM 1373 C C . ASP A 1 164 ? -7.528 -5.333 14.564 1.00 92.56 164 ASP A C 1
ATOM 1375 O O . ASP A 1 164 ? -8.637 -5.879 14.574 1.00 92.56 164 ASP A O 1
ATOM 1379 N N . HIS A 1 165 ? -7.399 -4.006 14.619 1.00 90.75 165 HIS A N 1
ATOM 1380 C CA . HIS A 1 165 ? -8.521 -3.099 14.849 1.00 90.75 165 HIS A CA 1
ATOM 1381 C C . HIS A 1 165 ? -8.754 -2.111 13.702 1.00 90.75 165 HIS A C 1
ATOM 1383 O O . HIS A 1 165 ? -9.897 -1.920 13.297 1.00 90.75 165 HIS A O 1
ATOM 1389 N N . ASP A 1 166 ? -7.702 -1.498 13.169 1.00 94.50 166 ASP A N 1
ATOM 1390 C CA . ASP A 1 166 ? -7.807 -0.457 12.150 1.00 94.50 166 ASP A CA 1
ATOM 1391 C C . ASP A 1 166 ? -8.072 -1.035 10.754 1.00 94.50 166 ASP A C 1
ATOM 1393 O O . ASP A 1 166 ? -7.701 -2.163 10.421 1.00 94.50 166 ASP A O 1
ATOM 1397 N N . VAL A 1 167 ? -8.698 -0.214 9.913 1.00 96.00 167 VAL A N 1
ATOM 1398 C CA . VAL A 1 167 ? -8.933 -0.494 8.497 1.00 96.00 167 VAL A CA 1
ATOM 1399 C C . VAL A 1 167 ? -7.989 0.370 7.673 1.00 96.00 167 VAL A C 1
ATOM 1401 O O . VAL A 1 167 ? -8.014 1.598 7.782 1.00 96.00 167 VAL A O 1
ATOM 1404 N N . LEU A 1 168 ? -7.164 -0.252 6.829 1.00 96.69 168 LEU A N 1
ATOM 1405 C CA . LEU A 1 168 ? -6.338 0.478 5.870 1.00 96.69 168 LEU A CA 1
ATOM 1406 C C . LEU A 1 168 ? -7.234 1.005 4.748 1.00 96.69 168 LEU A C 1
ATOM 1408 O O . LEU A 1 168 ? -7.787 0.220 3.982 1.00 96.69 168 LEU A O 1
ATOM 1412 N N . PHE A 1 169 ? -7.367 2.323 4.645 1.00 94.81 169 PHE A N 1
ATOM 1413 C CA . PHE A 1 169 ? -8.112 2.960 3.567 1.00 94.81 169 PHE A CA 1
ATOM 1414 C C . PHE A 1 169 ? -7.152 3.341 2.439 1.00 94.81 169 PHE A C 1
ATOM 1416 O O . PHE A 1 169 ? -6.210 4.114 2.635 1.00 94.81 169 PHE A O 1
ATOM 1423 N N . LEU A 1 170 ? -7.380 2.769 1.263 1.00 91.88 170 LEU A N 1
ATOM 1424 C CA . LEU A 1 170 ? -6.589 3.003 0.070 1.00 91.88 170 LEU A CA 1
ATOM 1425 C C . LEU A 1 170 ? -7.375 3.888 -0.885 1.00 91.88 170 LEU A C 1
ATOM 1427 O O . LEU A 1 170 ? -8.391 3.471 -1.448 1.00 91.88 170 LEU A O 1
ATOM 1431 N N . SER A 1 171 ? -6.862 5.099 -1.066 1.00 86.56 171 SER A N 1
ATOM 1432 C CA . SER A 1 171 ? -7.380 6.008 -2.074 1.00 86.56 171 SER A CA 1
ATOM 1433 C C . SER A 1 171 ? -6.969 5.597 -3.467 1.00 86.56 171 SER A C 1
ATOM 1435 O O . SER A 1 171 ? -5.944 4.932 -3.675 1.00 86.56 171 SER A O 1
ATOM 1437 N N . HIS A 1 172 ? -7.787 6.010 -4.423 1.00 78.56 172 HIS A N 1
ATOM 1438 C CA . HIS A 1 172 ? -7.459 5.825 -5.821 1.00 78.56 172 HIS A CA 1
ATOM 1439 C C . HIS A 1 172 ? -6.157 6.568 -6.159 1.00 78.56 172 HIS A C 1
ATOM 1441 O O . HIS A 1 172 ? -5.888 7.647 -5.637 1.00 78.56 172 HIS A O 1
ATOM 1447 N N . GLY A 1 173 ? -5.281 5.947 -6.948 1.00 71.56 173 GLY A N 1
ATOM 1448 C CA . GLY A 1 173 ? -3.987 6.532 -7.285 1.00 71.56 173 GLY A CA 1
ATOM 1449 C C . GLY A 1 173 ? -4.090 7.586 -8.386 1.00 71.56 173 GLY A C 1
ATOM 1450 O O . GLY A 1 173 ? -4.752 7.360 -9.394 1.00 71.56 173 GLY A O 1
ATOM 1451 N N . ASP A 1 174 ? -3.336 8.678 -8.241 1.00 60.06 174 ASP A N 1
ATOM 1452 C CA . ASP A 1 174 ? -3.252 9.779 -9.219 1.00 60.06 174 ASP A CA 1
ATOM 1453 C C . ASP A 1 174 ? -2.611 9.379 -10.567 1.00 60.06 174 ASP A C 1
ATOM 1455 O O . ASP A 1 174 ? -2.649 10.125 -11.545 1.00 60.06 174 ASP A O 1
ATOM 1459 N N . ASP A 1 175 ? -2.074 8.160 -10.667 1.00 55.97 175 ASP A N 1
ATOM 1460 C CA . ASP A 1 175 ? -1.361 7.630 -11.835 1.00 55.97 175 ASP A CA 1
ATOM 1461 C C . ASP A 1 175 ? -2.292 7.217 -13.003 1.00 55.97 175 ASP A C 1
ATOM 1463 O O . ASP A 1 175 ? -1.881 6.464 -13.890 1.00 55.97 175 ASP A O 1
ATOM 1467 N N . TRP A 1 176 ? -3.536 7.717 -13.055 1.00 45.16 176 TRP A N 1
ATOM 1468 C CA . TRP A 1 176 ? -4.576 7.368 -14.044 1.00 45.16 176 TRP A CA 1
ATOM 1469 C C . TRP A 1 176 ? -4.133 7.456 -15.516 1.00 45.16 176 TRP A C 1
ATOM 1471 O O . TRP A 1 176 ? -4.693 6.758 -16.361 1.00 45.16 176 TRP A O 1
ATOM 1481 N N . ASN A 1 177 ? -3.110 8.258 -15.827 1.00 44.12 177 ASN A N 1
ATOM 1482 C CA . ASN A 1 177 ? -2.597 8.442 -17.188 1.00 44.12 177 ASN A CA 1
ATOM 1483 C C . ASN A 1 177 ? -1.273 7.728 -17.488 1.00 44.12 177 ASN A C 1
ATOM 1485 O O . ASN A 1 177 ? -0.855 7.700 -18.650 1.00 44.12 177 ASN A O 1
ATOM 1489 N N . THR A 1 178 ? -0.610 7.117 -16.503 1.00 51.47 178 THR A N 1
ATOM 1490 C CA . THR A 1 178 ? 0.585 6.316 -16.783 1.00 51.47 178 THR A CA 1
ATOM 1491 C C . THR A 1 178 ? 0.171 4.864 -17.006 1.00 51.47 178 THR A C 1
ATOM 1493 O O . THR A 1 178 ? -0.492 4.231 -16.189 1.00 51.47 178 T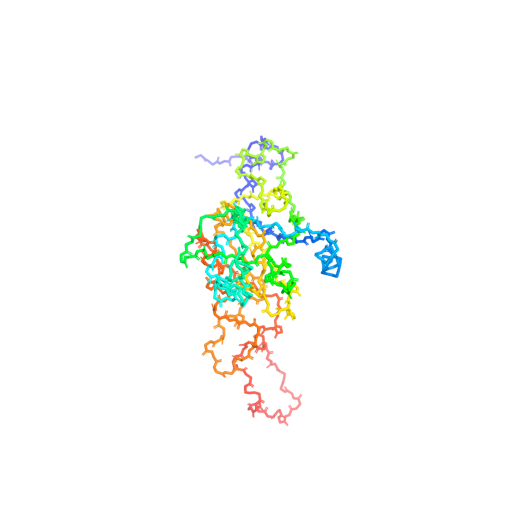HR A O 1
ATOM 1496 N N . LYS A 1 179 ? 0.556 4.291 -18.150 1.00 54.53 179 LYS A N 1
ATOM 1497 C CA . LYS A 1 179 ? 0.273 2.895 -18.542 1.00 54.53 179 LYS A CA 1
ATOM 1498 C C . LYS A 1 179 ? 0.939 1.840 -17.641 1.00 54.53 179 LYS A C 1
ATOM 1500 O O . LYS A 1 179 ? 1.122 0.699 -18.060 1.00 54.53 179 LYS A O 1
ATOM 1505 N N . HIS A 1 180 ? 1.314 2.173 -16.413 1.00 59.69 180 HIS A N 1
ATOM 1506 C CA . HIS A 1 180 ? 2.316 1.430 -15.674 1.00 59.69 180 HIS A CA 1
ATOM 1507 C C . HIS A 1 180 ? 1.871 1.139 -14.239 1.00 59.69 180 HIS A C 1
ATOM 1509 O O . HIS A 1 180 ? 2.554 1.477 -13.280 1.00 59.69 180 HIS A O 1
ATOM 1515 N N . ARG A 1 181 ? 0.786 0.353 -14.104 1.00 78.38 181 ARG A N 1
ATOM 1516 C CA . ARG A 1 181 ? 0.460 -0.461 -12.907 1.00 78.38 181 ARG A CA 1
ATOM 1517 C C . ARG A 1 181 ? 1.487 -1.597 -12.724 1.00 78.38 181 ARG A C 1
ATOM 1519 O O . ARG A 1 181 ? 1.127 -2.759 -12.557 1.00 78.38 181 ARG A O 1
ATOM 1526 N N . VAL A 1 182 ? 2.774 -1.281 -12.853 1.00 86.44 182 VAL A N 1
ATOM 1527 C CA . VAL A 1 182 ? 3.872 -2.248 -12.998 1.00 86.44 182 VAL A CA 1
ATOM 1528 C C . VAL A 1 182 ? 4.088 -3.000 -11.698 1.00 86.44 182 VAL A C 1
ATOM 1530 O O . VAL A 1 182 ? 4.140 -4.225 -11.701 1.00 86.44 182 VAL A O 1
ATOM 1533 N N . VAL A 1 183 ? 4.183 -2.268 -10.589 1.00 89.25 183 VAL A N 1
ATOM 1534 C CA . VAL A 1 183 ? 4.419 -2.848 -9.262 1.00 89.25 183 VAL A CA 1
ATOM 1535 C C . VAL A 1 183 ? 3.089 -3.173 -8.590 1.00 89.25 183 VAL A C 1
ATOM 1537 O O . VAL A 1 183 ? 2.872 -4.301 -8.152 1.00 89.25 183 VAL A O 1
ATOM 1540 N N . SER A 1 184 ? 2.173 -2.204 -8.579 1.00 87.88 184 SER A N 1
ATOM 1541 C CA . SER A 1 184 ? 0.885 -2.281 -7.885 1.00 87.88 184 SER A CA 1
ATOM 1542 C C . SER A 1 184 ? -0.083 -3.281 -8.527 1.00 87.88 184 SER A C 1
ATOM 1544 O O . SER A 1 184 ? -0.800 -3.986 -7.824 1.00 87.88 184 SER A O 1
ATOM 1546 N N . GLY A 1 185 ? -0.108 -3.379 -9.862 1.00 86.12 185 GLY A N 1
ATOM 1547 C CA . GLY A 1 185 ? -1.045 -4.247 -10.591 1.00 86.12 185 GLY A CA 1
ATOM 1548 C C . GLY A 1 185 ? -2.527 -3.877 -10.424 1.00 86.12 185 GLY A C 1
ATOM 1549 O O . GLY A 1 185 ? -3.389 -4.638 -10.856 1.00 86.12 185 GLY A O 1
ATOM 1550 N N . CYS A 1 186 ? -2.827 -2.741 -9.790 1.00 85.69 186 CYS A N 1
ATOM 1551 C CA . CYS A 1 186 ? -4.165 -2.232 -9.500 1.00 85.69 186 CYS A CA 1
ATOM 1552 C C . CYS A 1 186 ? -4.169 -0.696 -9.501 1.00 85.69 186 CYS A C 1
ATOM 1554 O O . CYS A 1 186 ? -3.128 -0.068 -9.703 1.00 85.69 186 CYS A O 1
ATOM 1556 N N . ALA A 1 187 ? -5.342 -0.101 -9.283 1.00 81.69 187 ALA A N 1
ATOM 1557 C CA . ALA A 1 187 ? -5.539 1.343 -9.356 1.00 81.69 187 ALA A CA 1
ATOM 1558 C C . ALA A 1 187 ? -5.176 2.116 -8.068 1.00 81.69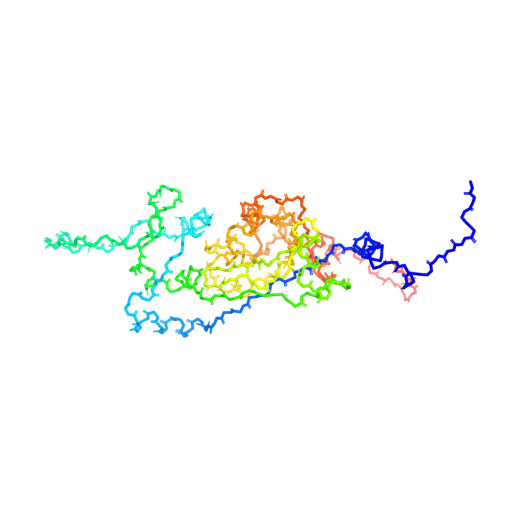 187 ALA A C 1
ATOM 1560 O O . ALA A 1 187 ? -4.951 3.317 -8.124 1.00 81.69 187 ALA A O 1
ATOM 1561 N N . TRP A 1 188 ? -5.048 1.435 -6.926 1.00 86.38 188 TRP A N 1
ATOM 1562 C CA . TRP A 1 188 ? -4.798 2.057 -5.609 1.00 86.38 188 TRP A CA 1
ATOM 1563 C C . TRP A 1 188 ? -3.315 2.222 -5.240 1.00 86.38 188 TRP A C 1
ATOM 1565 O O . TRP A 1 188 ? -2.973 2.391 -4.073 1.00 86.38 188 TRP A O 1
ATOM 1575 N N . ASP A 1 189 ? -2.425 2.091 -6.225 1.00 83.94 189 ASP A N 1
ATOM 1576 C CA . ASP A 1 189 ? -0.970 2.247 -6.101 1.00 83.94 189 ASP A CA 1
ATOM 1577 C C . ASP A 1 189 ? -0.329 1.650 -4.824 1.00 83.94 189 ASP A C 1
ATOM 1579 O O . ASP A 1 189 ? 0.441 2.266 -4.084 1.00 83.94 189 ASP A O 1
ATOM 1583 N N . ILE A 1 190 ? -0.660 0.389 -4.560 1.00 90.12 190 ILE A N 1
ATOM 1584 C CA . ILE A 1 190 ? -0.208 -0.353 -3.375 1.00 90.12 190 ILE A CA 1
ATOM 1585 C C . ILE A 1 190 ? 1.244 -0.840 -3.468 1.00 90.12 190 ILE A C 1
ATOM 1587 O O . ILE A 1 190 ? 1.780 -1.398 -2.515 1.00 90.12 190 ILE A O 1
ATOM 1591 N N . GLY A 1 191 ? 1.892 -0.653 -4.615 1.00 89.94 191 GLY A N 1
ATOM 1592 C CA . GLY A 1 191 ? 3.240 -1.130 -4.900 1.00 89.94 191 GLY A CA 1
ATOM 1593 C C . GLY A 1 191 ? 4.323 -0.437 -4.081 1.00 89.94 191 GLY A C 1
ATOM 1594 O O . GLY A 1 191 ? 5.436 -0.949 -3.992 1.00 89.94 191 GLY A O 1
ATOM 1595 N N . GLN A 1 192 ? 4.022 0.712 -3.477 1.00 90.88 192 GLN A N 1
ATOM 1596 C CA . GLN A 1 192 ? 4.962 1.470 -2.647 1.00 90.88 192 GLN A CA 1
ATOM 1597 C C . GLN A 1 192 ? 4.999 1.008 -1.179 1.00 90.88 192 GLN A C 1
ATOM 1599 O O . GLN A 1 192 ? 5.932 1.352 -0.453 1.00 90.88 192 GLN A O 1
ATOM 1604 N N . PHE A 1 193 ? 4.030 0.197 -0.745 1.00 93.81 193 PHE A N 1
ATOM 1605 C CA . PHE A 1 193 ? 4.025 -0.372 0.600 1.00 93.81 193 PHE A CA 1
ATOM 1606 C C . PHE A 1 193 ? 5.099 -1.453 0.732 1.00 93.81 193 PHE A C 1
ATOM 1608 O O . PHE A 1 193 ? 5.323 -2.249 -0.183 1.00 93.81 193 PHE A O 1
ATOM 1615 N N . HIS A 1 194 ? 5.744 -1.531 1.894 1.00 95.06 194 HIS A N 1
ATOM 1616 C CA . HIS A 1 194 ? 6.654 -2.633 2.160 1.00 95.06 194 HIS A CA 1
ATOM 1617 C C . HIS A 1 194 ? 5.886 -3.947 2.435 1.00 95.06 194 HIS A C 1
ATOM 1619 O O . HIS A 1 194 ? 4.956 -3.946 3.250 1.00 95.06 194 HIS A O 1
ATOM 1625 N N . PRO A 1 195 ? 6.298 -5.091 1.848 1.00 95.19 195 PRO A N 1
ATOM 1626 C CA . PRO A 1 195 ? 5.619 -6.382 2.003 1.00 95.19 195 PRO A CA 1
ATOM 1627 C C . PRO A 1 195 ? 5.371 -6.813 3.453 1.00 95.19 195 PRO A C 1
ATOM 1629 O O . PRO A 1 195 ? 4.301 -7.330 3.759 1.00 95.19 195 PRO A O 1
ATOM 1632 N N . ASP A 1 196 ? 6.332 -6.580 4.351 1.00 94.69 196 ASP A N 1
ATOM 1633 C CA . ASP A 1 196 ? 6.197 -6.910 5.780 1.00 94.69 196 ASP A CA 1
ATOM 1634 C C . ASP A 1 196 ? 4.986 -6.261 6.455 1.00 94.69 196 ASP A C 1
ATOM 1636 O O . ASP A 1 196 ? 4.403 -6.856 7.359 1.00 94.69 196 ASP A O 1
ATOM 1640 N N . ASP A 1 197 ? 4.630 -5.040 6.052 1.00 95.25 197 ASP A N 1
ATOM 1641 C CA . ASP A 1 197 ? 3.469 -4.341 6.597 1.00 95.25 197 ASP A CA 1
ATOM 1642 C C . ASP A 1 197 ? 2.200 -4.798 5.872 1.00 95.25 197 ASP A C 1
ATOM 1644 O O . ASP A 1 197 ? 1.209 -5.116 6.525 1.00 95.25 197 ASP A O 1
ATOM 1648 N N . MET A 1 198 ? 2.247 -4.951 4.541 1.00 94.94 198 MET A N 1
ATOM 1649 C CA . MET A 1 198 ? 1.112 -5.454 3.748 1.00 94.94 198 MET A CA 1
ATOM 1650 C C . MET A 1 198 ? 0.614 -6.817 4.238 1.00 94.94 198 MET A C 1
ATOM 1652 O O . MET A 1 198 ? -0.586 -7.047 4.337 1.00 94.94 198 MET A O 1
ATOM 1656 N N . GLN A 1 199 ? 1.527 -7.723 4.589 1.00 94.50 199 GLN A N 1
ATOM 1657 C CA . GLN A 1 199 ? 1.175 -9.060 5.070 1.00 94.50 199 GLN A CA 1
ATOM 1658 C C . GLN A 1 199 ? 0.515 -9.056 6.453 1.00 94.50 199 GLN A C 1
ATOM 1660 O O . GLN A 1 199 ? -0.103 -10.046 6.825 1.00 94.50 199 GLN A O 1
ATOM 1665 N N . LYS A 1 200 ? 0.631 -7.974 7.225 1.00 96.06 200 LYS A N 1
ATOM 1666 C CA . LYS A 1 200 ? -0.006 -7.863 8.542 1.00 96.06 200 LYS A CA 1
ATOM 1667 C C . LYS A 1 200 ? -1.398 -7.241 8.466 1.00 96.06 200 LYS A C 1
ATOM 1669 O O . LYS A 1 200 ? -2.165 -7.382 9.411 1.00 96.06 200 LYS A O 1
ATOM 1674 N N . VAL A 1 201 ? -1.729 -6.544 7.377 1.00 97.12 201 VAL A N 1
ATOM 1675 C CA . VAL A 1 201 ? -3.032 -5.888 7.216 1.00 97.12 201 VAL A CA 1
ATOM 1676 C C . VAL A 1 201 ? -4.131 -6.928 7.040 1.00 97.12 201 VAL A C 1
ATOM 1678 O O . VAL A 1 201 ? -4.093 -7.744 6.119 1.00 97.12 201 VAL A O 1
ATOM 1681 N N . LYS A 1 202 ? -5.136 -6.843 7.915 1.00 97.00 202 LYS A N 1
ATOM 1682 C CA . LYS A 1 202 ? -6.312 -7.719 7.919 1.00 97.00 202 LYS A CA 1
ATOM 1683 C C . LYS A 1 202 ? -7.543 -7.085 7.289 1.00 97.00 202 LYS A C 1
ATOM 1685 O O . LYS A 1 202 ? -8.393 -7.798 6.770 1.00 97.00 202 LYS A O 1
ATOM 1690 N N . ARG A 1 203 ? -7.657 -5.758 7.323 1.00 97.31 203 ARG A N 1
ATOM 1691 C CA . ARG A 1 203 ? -8.835 -5.043 6.821 1.00 97.31 203 ARG A CA 1
ATOM 1692 C C . ARG A 1 203 ? -8.416 -3.947 5.862 1.00 97.31 203 ARG A C 1
ATOM 1694 O O . ARG A 1 203 ? -7.607 -3.088 6.218 1.00 97.31 203 ARG A O 1
ATOM 1701 N N . VAL A 1 204 ? -8.972 -3.980 4.657 1.00 96.69 204 VAL A N 1
ATOM 1702 C CA . VAL A 1 204 ? -8.690 -3.005 3.601 1.00 96.69 204 VAL A CA 1
ATOM 1703 C C . VAL A 1 204 ? -9.998 -2.413 3.101 1.00 96.69 204 VAL A C 1
ATOM 1705 O O . VAL A 1 204 ? -10.948 -3.141 2.831 1.00 96.69 204 VAL A O 1
ATOM 1708 N N . ALA A 1 205 ? -10.029 -1.096 2.951 1.00 94.69 205 ALA A N 1
ATOM 1709 C CA . ALA A 1 205 ? -11.098 -0.359 2.304 1.00 94.69 205 ALA A CA 1
ATOM 1710 C C . ALA A 1 205 ? -10.572 0.288 1.022 1.00 94.69 205 ALA A C 1
ATOM 1712 O O . ALA A 1 205 ? -9.530 0.941 1.045 1.00 94.69 205 ALA A O 1
ATOM 1713 N N . LEU A 1 206 ? -11.281 0.085 -0.086 1.00 91.50 206 LEU A N 1
ATOM 1714 C CA . LEU A 1 206 ? -10.891 0.568 -1.408 1.00 91.50 206 LEU A CA 1
ATOM 1715 C C . LEU A 1 206 ? -11.863 1.650 -1.883 1.00 91.50 206 LEU A C 1
ATOM 1717 O O . LEU A 1 206 ? -13.054 1.376 -2.048 1.00 91.50 206 LEU A O 1
ATOM 1721 N N . GLU A 1 207 ? -11.349 2.851 -2.124 1.00 86.81 207 GLU A N 1
ATOM 1722 C CA . GLU A 1 207 ? -12.098 3.963 -2.719 1.00 86.81 207 GLU A CA 1
ATOM 1723 C C . GLU A 1 207 ? -12.471 3.676 -4.183 1.00 86.81 207 GLU A C 1
ATOM 1725 O O . GLU A 1 207 ? -11.684 3.052 -4.898 1.00 86.81 207 GLU A O 1
ATOM 1730 N N . GLU A 1 208 ? -13.670 4.099 -4.607 1.00 80.19 208 GLU A N 1
ATOM 1731 C CA . GLU A 1 208 ? -14.189 3.977 -5.985 1.00 80.19 208 GLU A CA 1
ATOM 1732 C C . GLU A 1 208 ? -14.032 2.562 -6.568 1.00 80.19 208 GLU A C 1
ATOM 1734 O O . GLU A 1 208 ? -13.648 2.347 -7.716 1.00 80.19 208 GLU A O 1
ATOM 1739 N N . SER A 1 209 ? -14.267 1.544 -5.743 1.00 80.31 209 SER A N 1
ATOM 1740 C CA . SER A 1 209 ? -13.919 0.159 -6.082 1.00 80.31 209 SER A CA 1
ATOM 1741 C C . SER A 1 209 ? -15.093 -0.680 -6.570 1.00 80.31 209 SER A C 1
ATOM 1743 O O . SER A 1 209 ? -14.887 -1.780 -7.099 1.00 80.31 209 SER A O 1
ATOM 1745 N N . THR A 1 210 ? -16.321 -0.171 -6.445 1.00 76.25 210 THR A N 1
ATOM 1746 C CA . THR A 1 210 ? -17.534 -0.918 -6.799 1.00 76.25 210 THR A CA 1
ATOM 1747 C C . THR A 1 210 ? -17.617 -1.217 -8.294 1.00 76.25 210 THR A C 1
ATOM 1749 O O . THR A 1 210 ? -18.074 -2.299 -8.665 1.00 76.25 210 THR A O 1
ATOM 1752 N N . GLY A 1 211 ? -17.052 -0.352 -9.147 1.00 69.06 211 GLY A N 1
ATOM 1753 C CA . GLY A 1 211 ? -16.924 -0.562 -10.594 1.00 69.06 211 GLY A CA 1
ATOM 1754 C C . GLY A 1 211 ? -16.298 -1.912 -10.970 1.00 69.06 211 GLY A C 1
ATOM 1755 O O . GLY A 1 211 ? -16.716 -2.543 -11.941 1.00 69.06 211 GLY A O 1
ATOM 1756 N N . SER A 1 212 ? -15.378 -2.438 -10.149 1.00 68.81 212 SER A N 1
ATOM 1757 C CA . SER A 1 212 ? -14.742 -3.747 -10.379 1.00 68.81 212 SER A CA 1
ATOM 1758 C C . SER A 1 212 ? -15.708 -4.937 -10.271 1.00 68.81 212 SER A C 1
ATOM 1760 O O . SER A 1 212 ? -15.437 -5.990 -10.853 1.00 68.81 212 SER A O 1
ATOM 1762 N N . LEU A 1 213 ? -16.834 -4.790 -9.560 1.00 69.25 213 LEU A N 1
ATOM 1763 C CA . LEU A 1 213 ? -17.880 -5.816 -9.457 1.00 69.25 213 LEU A CA 1
ATOM 1764 C C . LEU A 1 213 ? -18.816 -5.828 -10.674 1.00 69.25 213 LEU A C 1
ATOM 1766 O O . LEU A 1 213 ? -19.360 -6.875 -11.022 1.00 69.25 213 LEU A O 1
ATOM 1770 N N . TYR A 1 214 ? -18.983 -4.685 -11.343 1.00 64.12 214 TYR A N 1
ATOM 1771 C CA . TYR A 1 214 ? -19.921 -4.528 -12.459 1.00 64.12 214 TYR A CA 1
ATOM 1772 C C . TYR A 1 214 ? -19.339 -4.936 -13.820 1.00 64.12 214 TYR A C 1
ATOM 1774 O O . TYR A 1 214 ? -20.071 -4.999 -14.803 1.00 64.12 214 TYR A O 1
ATOM 1782 N N . LEU A 1 215 ? -18.057 -5.311 -13.888 1.00 61.12 215 LEU A N 1
ATOM 1783 C CA . LEU A 1 215 ? -17.376 -5.739 -15.122 1.00 61.12 215 LEU A CA 1
ATOM 1784 C C . LEU A 1 215 ? -17.905 -7.052 -15.722 1.00 61.12 215 LEU A C 1
ATOM 1786 O O . LEU A 1 215 ? -17.580 -7.387 -16.859 1.00 61.12 215 LEU A O 1
ATOM 1790 N N . ALA A 1 216 ? -18.718 -7.807 -14.979 1.00 54.59 216 ALA A N 1
ATOM 1791 C CA . ALA A 1 216 ? -19.455 -8.948 -15.521 1.00 54.59 216 ALA A CA 1
ATOM 1792 C C . ALA A 1 216 ? -20.660 -8.520 -16.383 1.00 54.59 216 ALA A C 1
ATOM 1794 O O . ALA A 1 216 ? -21.238 -9.346 -17.091 1.00 54.59 216 ALA A O 1
ATOM 1795 N N . HIS A 1 217 ? -21.064 -7.248 -16.322 1.00 53.94 217 HIS A N 1
ATOM 1796 C CA . HIS A 1 217 ? -22.242 -6.748 -17.007 1.00 53.94 217 HIS A CA 1
ATOM 1797 C C . HIS A 1 217 ? -21.869 -6.167 -18.386 1.00 53.94 217 HIS A C 1
ATOM 1799 O O . HIS A 1 217 ? -21.096 -5.216 -18.467 1.00 53.94 217 HIS A O 1
ATOM 1805 N N . PRO A 1 218 ? -22.458 -6.658 -19.492 1.00 52.47 218 PRO A N 1
ATOM 1806 C CA . PRO A 1 218 ? -22.050 -6.306 -20.859 1.00 52.47 218 PRO A CA 1
ATOM 1807 C C . PRO A 1 218 ? -22.280 -4.836 -21.251 1.00 52.47 218 PRO A C 1
ATOM 1809 O O . PRO A 1 218 ? -21.781 -4.401 -22.284 1.00 52.47 218 PRO A O 1
ATOM 1812 N N . ARG A 1 219 ? -23.031 -4.067 -20.447 1.00 50.28 219 ARG A N 1
ATOM 1813 C CA . ARG A 1 219 ? -23.212 -2.610 -20.624 1.00 50.28 219 ARG A CA 1
ATOM 1814 C C . ARG A 1 219 ? -22.197 -1.758 -19.847 1.00 50.28 219 ARG A C 1
ATOM 1816 O O . ARG A 1 219 ? -22.169 -0.550 -20.048 1.00 50.28 219 ARG A O 1
ATOM 1823 N N . PHE A 1 220 ? -21.389 -2.365 -18.976 1.00 52.41 220 PHE A N 1
ATOM 1824 C CA . PHE A 1 220 ? -20.361 -1.676 -18.198 1.00 52.41 220 PHE A CA 1
ATOM 1825 C C . PHE A 1 220 ? -18.993 -1.931 -18.819 1.00 52.41 220 PHE A C 1
ATOM 1827 O O . PHE A 1 220 ? -18.379 -2.977 -18.633 1.00 52.41 220 PHE A O 1
ATOM 1834 N N . SER A 1 221 ? -18.515 -0.950 -19.578 1.00 49.50 221 SER A N 1
ATOM 1835 C CA . SER A 1 221 ? -17.147 -0.910 -20.085 1.00 49.50 221 SER A CA 1
ATOM 1836 C C . SER A 1 221 ? -16.465 0.361 -19.592 1.00 49.50 221 SER A C 1
ATOM 1838 O O . SER A 1 221 ? -16.100 1.229 -20.384 1.00 49.50 221 SER A O 1
ATOM 1840 N N . GLU A 1 222 ? -16.312 0.511 -18.280 1.00 52.44 222 GLU A N 1
ATOM 1841 C CA . GLU A 1 222 ? -15.361 1.501 -17.788 1.00 52.44 222 GLU A CA 1
ATOM 1842 C C . GLU A 1 222 ? -13.957 0.944 -18.002 1.00 52.44 222 GLU A C 1
ATOM 1844 O O . GLU A 1 222 ? -13.556 -0.045 -17.394 1.00 52.44 222 GLU A O 1
ATOM 1849 N N . GLY A 1 223 ? -13.200 1.574 -18.902 1.00 54.00 223 GLY A N 1
ATOM 1850 C CA . GLY A 1 223 ? -11.838 1.154 -19.247 1.00 54.00 223 GLY A CA 1
ATOM 1851 C C . GLY A 1 223 ? -10.844 1.186 -18.077 1.00 54.00 223 GLY A C 1
ATOM 1852 O O . GLY A 1 223 ? -9.715 0.716 -18.230 1.00 54.00 223 GLY A O 1
ATOM 1853 N N . ASN A 1 224 ? -11.256 1.714 -16.920 1.00 57.62 224 ASN A N 1
ATOM 1854 C CA . ASN A 1 224 ? -10.387 2.029 -15.792 1.00 57.62 224 ASN A CA 1
ATOM 1855 C C . ASN A 1 224 ? -10.395 0.973 -14.676 1.00 57.62 224 ASN A C 1
ATOM 1857 O O . ASN A 1 224 ? -9.405 0.892 -13.942 1.00 57.62 224 ASN A O 1
ATOM 1861 N N . TYR A 1 225 ? -11.427 0.129 -14.586 1.00 63.78 225 TYR A N 1
ATOM 1862 C CA . TYR A 1 225 ? -11.505 -0.944 -13.592 1.00 63.78 225 TYR A CA 1
ATOM 1863 C C . TYR A 1 225 ? -11.335 -2.299 -14.259 1.00 63.78 225 TYR A C 1
ATOM 1865 O O . TYR A 1 225 ? -11.911 -2.585 -15.310 1.00 63.78 225 TYR A O 1
ATOM 1873 N N . LYS A 1 226 ? -10.529 -3.163 -13.648 1.00 72.06 226 LYS A N 1
ATOM 1874 C CA . LYS A 1 226 ? -10.361 -4.547 -14.089 1.00 72.06 226 LYS A CA 1
ATOM 1875 C C . LYS A 1 226 ? -10.582 -5.475 -12.912 1.00 72.06 226 LYS A C 1
ATOM 1877 O O . LYS A 1 226 ? -10.111 -5.211 -11.815 1.00 72.06 226 LYS A O 1
ATOM 1882 N N . PHE A 1 227 ? -11.182 -6.638 -13.156 1.00 75.12 227 PHE A N 1
ATOM 1883 C CA . PHE A 1 227 ? -11.271 -7.690 -12.136 1.00 75.12 227 PHE A CA 1
ATOM 1884 C C . PHE A 1 227 ? -9.877 -8.096 -11.609 1.00 75.12 227 PHE A C 1
ATOM 1886 O O . PHE A 1 227 ? -9.715 -8.495 -10.456 1.00 75.12 227 PHE A O 1
ATOM 1893 N N . SER A 1 228 ? -8.840 -7.923 -12.439 1.00 79.50 228 SER A N 1
ATOM 1894 C CA . SER A 1 228 ? -7.444 -8.095 -12.035 1.00 79.50 228 SER A CA 1
ATOM 1895 C C . SER A 1 228 ? -6.999 -7.143 -10.922 1.00 79.50 228 SER A C 1
ATOM 1897 O O . SER A 1 228 ? -6.081 -7.493 -10.194 1.00 79.50 228 SER A O 1
ATOM 1899 N N . ASP A 1 229 ? -7.633 -5.979 -10.756 1.00 83.62 229 ASP A N 1
ATOM 1900 C CA . ASP A 1 229 ? -7.261 -4.996 -9.735 1.00 83.62 229 ASP A CA 1
ATOM 1901 C C . ASP A 1 229 ? -7.551 -5.537 -8.331 1.00 83.62 229 ASP A C 1
ATOM 1903 O O . ASP A 1 229 ? -6.666 -5.533 -7.475 1.00 83.62 229 ASP A O 1
ATOM 1907 N N . LEU A 1 230 ? -8.746 -6.104 -8.122 1.00 87.50 230 LEU A N 1
ATOM 1908 C CA . LEU A 1 230 ? -9.090 -6.798 -6.876 1.00 87.50 230 LEU A CA 1
ATOM 1909 C C . LEU A 1 230 ? -8.197 -8.025 -6.659 1.00 87.50 230 LEU A C 1
ATOM 1911 O O . LEU A 1 230 ? -7.725 -8.263 -5.549 1.00 87.50 230 LEU A O 1
ATOM 1915 N N . SER A 1 231 ? -7.903 -8.778 -7.726 1.00 88.56 231 SER A N 1
ATOM 1916 C CA . SER A 1 231 ? -6.990 -9.921 -7.635 1.00 88.56 231 SER A CA 1
ATOM 1917 C C . SER A 1 231 ? -5.580 -9.512 -7.197 1.00 88.56 231 SER A C 1
ATOM 1919 O O . SER A 1 231 ? -4.945 -10.272 -6.466 1.00 88.56 231 SER A O 1
ATOM 1921 N N . SER A 1 232 ? -5.079 -8.354 -7.633 1.00 89.50 232 SER A N 1
ATOM 1922 C CA . SER A 1 232 ? -3.773 -7.828 -7.225 1.00 89.50 232 SER A CA 1
ATOM 1923 C C . SER A 1 232 ? -3.768 -7.439 -5.748 1.00 89.50 232 SER A C 1
ATOM 1925 O O . SER A 1 232 ? -2.849 -7.834 -5.031 1.00 89.50 232 SER A O 1
ATOM 1927 N N . VAL A 1 233 ? -4.817 -6.755 -5.272 1.00 91.62 233 VAL A N 1
ATOM 1928 C CA . VAL A 1 233 ? -4.979 -6.402 -3.849 1.00 91.62 233 VAL A CA 1
ATOM 1929 C C . VAL A 1 233 ? -4.989 -7.663 -2.985 1.00 91.62 233 VAL A C 1
ATOM 1931 O O . VAL A 1 233 ? -4.146 -7.803 -2.103 1.00 91.62 233 VAL A O 1
ATOM 1934 N N . LEU A 1 234 ? -5.870 -8.621 -3.286 1.00 92.31 234 LEU A N 1
ATOM 1935 C CA . LEU A 1 234 ? -5.997 -9.867 -2.518 1.00 92.31 234 LEU A CA 1
ATOM 1936 C C . LEU A 1 234 ? -4.711 -10.704 -2.517 1.00 92.31 234 LEU A C 1
ATOM 1938 O O . LEU A 1 234 ? -4.422 -11.417 -1.559 1.00 92.31 234 LEU A O 1
ATOM 1942 N N . ARG A 1 235 ? -3.926 -10.638 -3.596 1.00 92.44 235 ARG A N 1
ATOM 1943 C CA . ARG A 1 235 ? -2.672 -11.386 -3.704 1.00 92.44 235 ARG A CA 1
ATOM 1944 C C . ARG A 1 235 ? -1.526 -10.749 -2.920 1.00 92.44 235 ARG A C 1
ATOM 1946 O O . ARG A 1 235 ? -0.694 -11.486 -2.394 1.00 92.44 235 ARG A O 1
ATOM 1953 N N . LEU A 1 236 ? -1.460 -9.419 -2.874 1.00 93.44 236 LEU A N 1
ATOM 1954 C CA . LEU A 1 236 ? -0.408 -8.684 -2.161 1.00 93.44 236 LEU A CA 1
ATOM 1955 C C . LEU A 1 236 ? -0.690 -8.618 -0.660 1.00 93.44 236 LEU A C 1
ATOM 1957 O O . LEU A 1 236 ? 0.192 -8.865 0.160 1.00 93.44 236 LEU A O 1
ATOM 1961 N N . PHE A 1 237 ? -1.943 -8.383 -0.291 1.00 94.81 237 PHE A N 1
ATOM 1962 C CA . PHE A 1 237 ? -2.395 -8.408 1.092 1.00 94.81 237 PHE A CA 1
ATOM 1963 C C . PHE A 1 237 ? -2.890 -9.812 1.457 1.00 94.81 237 PHE A C 1
ATOM 1965 O O . PHE A 1 237 ? -4.082 -10.099 1.534 1.00 94.81 237 PHE A O 1
ATOM 1972 N N . LYS A 1 238 ? -1.933 -10.717 1.667 1.00 91.38 238 LYS A N 1
ATOM 1973 C CA . LYS A 1 238 ? -2.168 -12.163 1.826 1.00 91.38 238 LYS A CA 1
ATOM 1974 C C . LYS A 1 238 ? -3.117 -12.546 2.975 1.00 91.38 238 LYS A C 1
ATOM 1976 O O . LYS A 1 238 ? -3.708 -13.622 2.932 1.00 91.38 238 LYS A O 1
ATOM 1981 N N . HIS A 1 239 ? -3.214 -11.711 4.005 1.00 95.00 239 HIS A N 1
ATOM 1982 C CA . HIS A 1 239 ? -3.922 -12.008 5.251 1.00 95.00 239 HIS A CA 1
ATOM 1983 C C . HIS A 1 239 ? -5.175 -11.143 5.452 1.00 95.00 239 HIS A C 1
ATOM 1985 O O . HIS A 1 239 ? -5.604 -10.955 6.587 1.00 95.00 239 HIS A O 1
ATOM 1991 N N . ILE A 1 240 ? -5.769 -10.635 4.364 1.00 95.88 240 ILE A N 1
ATOM 1992 C CA . ILE A 1 240 ? -7.054 -9.930 4.433 1.00 95.88 240 ILE A CA 1
ATOM 1993 C C . ILE A 1 240 ? -8.138 -10.867 4.982 1.00 95.88 240 ILE A C 1
ATOM 1995 O O . ILE A 1 240 ? -8.398 -11.934 4.429 1.00 95.88 240 ILE A O 1
ATOM 1999 N N . GLU A 1 241 ? -8.793 -10.412 6.041 1.00 96.19 241 GLU A N 1
ATOM 2000 C CA . GLU A 1 241 ? -10.013 -10.965 6.624 1.00 96.19 241 GLU A CA 1
ATOM 2001 C C . GLU A 1 241 ? -11.249 -10.214 6.100 1.00 96.19 241 GLU A C 1
ATOM 2003 O O . GLU A 1 241 ? -12.281 -10.829 5.840 1.00 96.19 241 GLU A O 1
ATOM 2008 N N . GLU A 1 242 ? -11.135 -8.897 5.883 1.00 95.75 242 GLU A N 1
ATOM 2009 C CA . GLU A 1 242 ? -12.238 -8.045 5.425 1.00 95.75 242 GLU A CA 1
ATOM 2010 C C . GLU A 1 242 ? -11.798 -7.101 4.299 1.00 95.75 242 GLU A C 1
ATOM 2012 O O . GLU A 1 242 ? -10.833 -6.342 4.432 1.00 95.75 242 GLU A O 1
ATOM 2017 N N . LEU A 1 243 ? -12.545 -7.120 3.192 1.00 94.12 243 LEU A N 1
ATOM 2018 C CA . LEU A 1 243 ? -12.387 -6.188 2.079 1.00 94.12 243 LEU A CA 1
ATOM 2019 C C . LEU A 1 243 ? -13.656 -5.344 1.943 1.00 94.12 243 LEU A C 1
ATOM 2021 O O . LEU A 1 243 ? -14.722 -5.863 1.613 1.00 94.12 243 LEU A O 1
ATOM 2025 N N . LEU A 1 244 ? -13.530 -4.045 2.187 1.00 92.69 244 LEU A N 1
ATOM 2026 C CA . LEU A 1 244 ? -14.609 -3.072 2.094 1.00 92.69 244 LEU A CA 1
ATOM 2027 C C . LEU A 1 244 ? -14.500 -2.332 0.761 1.00 92.69 244 LEU A C 1
ATOM 2029 O O . LEU A 1 244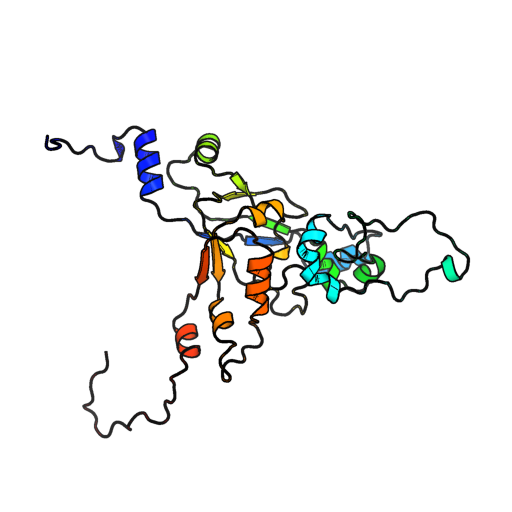 ? -13.455 -1.772 0.428 1.00 92.69 244 LEU A O 1
ATOM 2033 N N . LEU A 1 245 ? -15.592 -2.321 0.004 1.00 88.88 245 LEU A N 1
ATOM 2034 C CA . LEU A 1 245 ? -15.688 -1.561 -1.236 1.00 88.88 245 LEU A CA 1
ATOM 2035 C C . LEU A 1 245 ? -16.437 -0.269 -0.938 1.00 88.88 245 LEU A C 1
ATOM 2037 O O . LEU A 1 245 ? -17.594 -0.312 -0.519 1.00 88.88 245 LEU A O 1
ATOM 2041 N N . VAL A 1 246 ? -15.756 0.864 -1.084 1.00 86.38 246 VAL A N 1
ATOM 2042 C CA . VAL A 1 246 ? -16.270 2.167 -0.668 1.00 86.38 246 VAL A CA 1
ATOM 2043 C C . VAL A 1 246 ? -16.672 2.977 -1.891 1.00 86.38 246 VAL A C 1
ATOM 2045 O O . VAL A 1 246 ? -15.867 3.184 -2.795 1.00 86.38 246 VAL A O 1
ATOM 2048 N N . GLU A 1 247 ? -17.915 3.451 -1.882 1.00 81.06 247 GLU A N 1
ATOM 2049 C CA . GLU A 1 247 ? -18.488 4.316 -2.909 1.00 81.06 247 GLU A CA 1
ATOM 2050 C C . GLU A 1 247 ? -19.125 5.524 -2.226 1.00 81.06 247 GLU A C 1
ATOM 2052 O O . GLU A 1 247 ? -20.036 5.369 -1.411 1.00 81.06 247 GLU A O 1
ATOM 2057 N N . TRP A 1 248 ? -18.618 6.724 -2.509 1.00 67.56 248 TRP A N 1
ATOM 2058 C CA . TRP A 1 248 ? -18.996 7.932 -1.767 1.00 67.56 248 TRP A CA 1
ATOM 2059 C C . TRP A 1 248 ? -20.114 8.747 -2.423 1.00 67.56 248 TRP A C 1
ATOM 2061 O O . TRP A 1 248 ? -20.635 9.664 -1.790 1.00 67.56 248 TRP A O 1
ATOM 2071 N N . THR A 1 249 ? -20.504 8.451 -3.668 1.00 57.78 249 THR A N 1
ATOM 2072 C CA . THR A 1 249 ? -21.495 9.273 -4.385 1.00 57.78 249 THR A CA 1
ATOM 2073 C C . THR A 1 249 ? -22.670 8.469 -4.938 1.00 57.78 249 THR A C 1
ATOM 2075 O O . THR A 1 249 ? -22.487 7.481 -5.649 1.00 57.78 249 THR A O 1
ATOM 2078 N N . ASP A 1 250 ? -23.883 8.980 -4.712 1.00 52.03 250 ASP A N 1
ATOM 2079 C CA . ASP A 1 250 ? -25.120 8.475 -5.325 1.00 52.03 250 ASP A CA 1
ATOM 2080 C C . ASP A 1 250 ? -25.097 8.576 -6.852 1.00 52.03 250 ASP A C 1
ATOM 2082 O O . ASP A 1 250 ? -25.745 7.785 -7.527 1.00 52.03 250 ASP A O 1
ATOM 2086 N N . ALA A 1 251 ? -24.356 9.536 -7.416 1.00 52.81 251 ALA A N 1
ATOM 2087 C CA . ALA A 1 251 ? -24.225 9.696 -8.862 1.00 52.81 251 ALA A CA 1
ATOM 2088 C C . ALA A 1 251 ? -23.548 8.480 -9.507 1.00 52.81 251 ALA A C 1
ATOM 2090 O O . ALA A 1 251 ? -24.023 8.016 -10.541 1.00 52.81 251 ALA A O 1
ATOM 2091 N N . HIS A 1 252 ? -22.516 7.933 -8.857 1.00 49.78 252 HIS A N 1
ATOM 2092 C CA . HIS A 1 252 ? -21.871 6.691 -9.261 1.00 49.78 252 HIS A CA 1
ATOM 2093 C C . HIS A 1 252 ? -22.835 5.509 -9.105 1.00 49.78 252 HIS A C 1
ATOM 2095 O O . HIS A 1 252 ? -23.106 4.806 -10.070 1.00 49.78 252 HIS A O 1
ATOM 2101 N N . ILE A 1 253 ? -23.492 5.334 -7.956 1.00 49.88 253 ILE A N 1
ATOM 2102 C CA . ILE A 1 253 ? -24.493 4.259 -7.782 1.00 49.88 253 ILE A CA 1
ATOM 2103 C C . ILE A 1 253 ? -25.637 4.368 -8.815 1.00 49.88 253 ILE A C 1
ATOM 2105 O O . ILE A 1 253 ? -26.077 3.362 -9.371 1.00 49.88 253 ILE A O 1
ATOM 2109 N N . ALA A 1 254 ? -26.084 5.583 -9.143 1.00 51.16 254 ALA A N 1
ATOM 2110 C CA . ALA A 1 254 ? -27.120 5.846 -10.139 1.00 51.16 254 ALA A CA 1
ATOM 2111 C C . ALA A 1 254 ? -26.641 5.663 -11.589 1.00 51.16 254 ALA A C 1
ATOM 2113 O O . ALA A 1 254 ? -27.474 5.347 -12.443 1.00 51.16 254 ALA A O 1
ATOM 2114 N N . SER A 1 255 ? -25.346 5.845 -11.881 1.00 51.69 255 SER A N 1
ATOM 2115 C CA . SER A 1 255 ? -24.731 5.448 -13.154 1.00 51.69 255 SER A CA 1
ATOM 2116 C C . SER A 1 255 ? -24.466 3.942 -13.222 1.00 51.69 255 SER A C 1
ATOM 2118 O O . SER A 1 255 ? -24.457 3.389 -14.318 1.00 51.69 255 SER A O 1
ATOM 2120 N N . PHE A 1 256 ? -24.317 3.275 -12.070 1.00 48.50 256 PHE A N 1
ATOM 2121 C CA . PHE A 1 256 ? -24.127 1.827 -11.922 1.00 48.50 256 PHE A CA 1
ATOM 2122 C C . PHE A 1 256 ? -25.445 1.027 -11.856 1.00 48.50 256 PHE A C 1
ATOM 2124 O O . PHE A 1 256 ? -25.435 -0.197 -11.994 1.00 48.50 256 PHE A O 1
ATOM 2131 N N . CYS A 1 257 ? -26.596 1.695 -11.718 1.00 46.84 257 CYS A N 1
ATOM 2132 C CA . CYS A 1 257 ? -27.917 1.069 -11.764 1.00 46.84 257 CYS A CA 1
ATOM 2133 C C . CYS A 1 257 ? -28.243 0.561 -13.186 1.00 46.84 257 CYS A C 1
ATOM 2135 O O . CYS A 1 257 ? -28.420 1.374 -14.095 1.00 46.84 257 CYS A O 1
ATOM 2137 N N . PRO A 1 258 ? -28.442 -0.758 -13.401 1.00 47.00 258 PRO A N 1
ATOM 2138 C CA . PRO A 1 258 ? -28.792 -1.317 -14.714 1.00 47.00 258 PRO A CA 1
ATOM 2139 C C . PRO A 1 258 ? -30.168 -0.871 -15.235 1.00 47.00 258 PRO A C 1
ATOM 2141 O O . PRO A 1 258 ? -30.526 -1.175 -16.372 1.00 47.00 258 PRO A O 1
ATOM 2144 N N . VAL A 1 259 ? -30.955 -0.181 -14.404 1.00 47.94 259 VAL A N 1
ATOM 2145 C CA . VAL A 1 259 ? -32.345 0.185 -14.670 1.00 47.94 259 VAL A CA 1
ATOM 2146 C C . VAL A 1 259 ? -32.448 1.688 -14.888 1.00 47.94 259 VAL A C 1
ATOM 2148 O O . VAL A 1 259 ? -32.861 2.445 -14.015 1.00 47.94 259 VAL A O 1
ATOM 2151 N N . LYS A 1 260 ? -32.073 2.118 -16.088 1.00 45.41 260 LYS A N 1
ATOM 2152 C CA . LYS A 1 260 ? -32.583 3.353 -16.685 1.00 45.41 260 LYS A CA 1
ATOM 2153 C C . LYS A 1 260 ? -32.943 3.096 -18.144 1.00 45.41 260 LYS A C 1
ATOM 2155 O O . LYS A 1 260 ? -32.485 3.796 -19.038 1.00 45.41 260 LYS A O 1
ATOM 2160 N N . ASP A 1 261 ? -33.828 2.126 -18.366 1.00 43.12 261 ASP A N 1
ATOM 2161 C CA . ASP A 1 261 ? -34.781 2.241 -19.472 1.00 43.12 261 ASP A CA 1
ATOM 2162 C C . ASP A 1 261 ? -35.769 3.357 -19.080 1.00 43.12 261 ASP A C 1
ATOM 2164 O O . ASP A 1 261 ? -36.885 3.119 -18.631 1.00 43.12 261 ASP A O 1
ATOM 2168 N N . PHE A 1 262 ? -35.320 4.611 -19.179 1.00 44.59 262 PHE A N 1
ATOM 2169 C CA . PHE A 1 262 ? -36.189 5.788 -19.073 1.00 44.59 262 PHE A CA 1
ATOM 2170 C C . PHE A 1 262 ? -36.992 6.029 -20.361 1.00 44.59 262 PHE A C 1
ATOM 2172 O O . PHE A 1 262 ? -37.644 7.063 -20.480 1.00 44.59 262 PHE A O 1
ATOM 2179 N N . ASP A 1 263 ? -36.992 5.078 -21.299 1.00 43.62 263 ASP A N 1
ATOM 2180 C CA . ASP A 1 263 ? -37.813 5.145 -22.511 1.00 43.62 263 ASP A CA 1
ATOM 2181 C C . ASP A 1 263 ? -39.255 4.653 -22.317 1.00 43.62 263 ASP A C 1
ATOM 2183 O O . ASP A 1 263 ? -40.054 4.766 -23.240 1.00 43.62 263 ASP A O 1
ATOM 2187 N N . ASP A 1 264 ? -39.634 4.227 -21.108 1.00 46.47 264 ASP A N 1
ATOM 2188 C CA . ASP A 1 264 ? -41.030 3.909 -20.775 1.00 46.47 264 ASP A CA 1
ATOM 2189 C C . ASP A 1 264 ? -41.515 4.606 -19.493 1.00 46.47 264 ASP A C 1
ATOM 2191 O O . ASP A 1 264 ? -42.345 4.089 -18.745 1.00 46.47 264 ASP A O 1
ATOM 2195 N N . MET A 1 265 ? -41.058 5.838 -19.235 1.00 41.62 265 MET A N 1
ATOM 2196 C CA . MET A 1 265 ? -41.832 6.698 -18.336 1.00 41.62 265 MET A CA 1
ATOM 2197 C C . MET A 1 265 ? -43.153 7.050 -19.033 1.00 41.62 265 MET A C 1
ATOM 2199 O O . MET A 1 265 ? -43.123 7.735 -20.063 1.00 41.62 265 MET A O 1
ATOM 2203 N N . PRO A 1 266 ? -44.325 6.635 -18.508 1.00 43.06 266 PRO A N 1
ATOM 2204 C CA . PRO A 1 266 ? -45.592 7.051 -19.083 1.00 43.06 266 PRO A CA 1
ATOM 2205 C C . PRO A 1 266 ? -45.631 8.577 -19.050 1.00 43.06 266 PRO A C 1
ATOM 2207 O O . PRO A 1 266 ? -45.548 9.193 -17.987 1.00 43.06 266 PRO A O 1
ATOM 2210 N N . LYS A 1 267 ? -45.708 9.197 -20.234 1.00 44.56 267 LYS A N 1
ATOM 2211 C CA . LYS A 1 267 ? -45.874 10.647 -20.373 1.00 44.56 267 LYS A CA 1
ATOM 2212 C C . LYS A 1 267 ? -46.992 11.086 -19.432 1.00 44.56 267 LYS A C 1
ATOM 2214 O O . LYS A 1 267 ? -48.137 10.678 -19.635 1.00 44.56 267 LYS A O 1
ATOM 2219 N N . ARG A 1 268 ? -46.659 11.911 -18.431 1.00 49.56 268 ARG A N 1
ATOM 2220 C CA . ARG A 1 268 ? -47.637 12.604 -17.583 1.00 49.56 268 ARG A CA 1
ATOM 2221 C C . ARG A 1 268 ? -48.693 13.215 -18.494 1.00 49.56 268 ARG A C 1
ATOM 2223 O O . ARG A 1 268 ? -48.383 14.100 -19.290 1.00 49.56 268 ARG A O 1
ATOM 2230 N N . ARG A 1 269 ? -49.919 12.695 -18.433 1.00 53.34 269 ARG A N 1
ATOM 2231 C CA . ARG A 1 269 ? -51.015 13.194 -19.270 1.00 53.34 269 ARG A CA 1
ATOM 2232 C C . ARG A 1 269 ? -51.645 14.449 -18.673 1.00 53.34 269 ARG A C 1
ATOM 2234 O O . ARG A 1 269 ? -52.160 15.248 -19.446 1.00 53.34 269 ARG A O 1
ATOM 2241 N N . HIS A 1 270 ? -51.554 14.661 -17.355 1.00 52.41 270 HIS A N 1
ATOM 2242 C CA . HIS A 1 270 ? -52.163 15.808 -16.676 1.00 52.41 270 HIS A CA 1
ATOM 2243 C C . HIS A 1 270 ? -51.340 16.328 -15.484 1.00 52.41 270 HIS A C 1
ATOM 2245 O O . HIS A 1 270 ? -50.482 15.640 -14.937 1.00 52.41 270 HIS A O 1
ATOM 2251 N N . GLU A 1 271 ? -51.615 17.577 -15.107 1.00 46.81 271 GLU A N 1
ATOM 2252 C CA . GLU A 1 271 ? -50.793 18.444 -14.246 1.00 46.81 271 GLU A CA 1
ATOM 2253 C C . GLU A 1 271 ? -50.836 18.107 -12.738 1.00 46.81 271 GLU A C 1
ATOM 2255 O O . GLU A 1 271 ? -50.159 18.759 -11.949 1.00 46.81 271 GLU A O 1
ATOM 2260 N N . TYR A 1 272 ? -51.589 17.082 -12.320 1.00 49.75 272 TYR A N 1
ATOM 2261 C CA . TYR A 1 272 ? -51.827 16.774 -10.898 1.00 49.75 272 TYR A CA 1
ATOM 2262 C C . TYR A 1 272 ? -51.218 15.453 -10.409 1.00 49.75 272 TYR A C 1
ATOM 2264 O O . TYR A 1 272 ? -51.497 15.044 -9.284 1.00 49.75 272 TYR A O 1
ATOM 2272 N N . ASP A 1 273 ? -50.377 14.789 -11.206 1.00 45.69 273 ASP A N 1
ATOM 2273 C CA . ASP A 1 273 ? -49.666 13.579 -10.769 1.00 45.69 273 ASP A CA 1
ATOM 2274 C C . ASP A 1 273 ? -48.513 13.946 -9.816 1.00 45.69 273 ASP A C 1
ATOM 2276 O O . ASP A 1 273 ? -47.322 13.909 -10.158 1.00 45.69 273 ASP A O 1
ATOM 2280 N N . THR A 1 274 ? -48.871 14.350 -8.598 1.00 50.84 274 THR A N 1
ATOM 2281 C CA . THR A 1 274 ? -47.947 14.473 -7.475 1.00 50.84 274 THR A CA 1
ATOM 2282 C C . THR A 1 274 ? -47.829 13.130 -6.771 1.00 50.84 274 THR A C 1
ATOM 2284 O O . THR A 1 274 ? -48.780 12.710 -6.118 1.00 50.84 274 THR A O 1
ATOM 2287 N N . GLN A 1 275 ? -46.644 12.525 -6.884 1.00 43.78 275 GLN A N 1
ATOM 2288 C CA . GLN A 1 275 ? -45.886 11.778 -5.864 1.00 43.78 275 GLN A CA 1
ATOM 2289 C C . GLN A 1 275 ? -45.165 10.574 -6.482 1.00 43.78 275 GLN A C 1
ATOM 2291 O O . GLN A 1 275 ? -45.789 9.676 -7.036 1.00 43.78 275 GLN A O 1
ATOM 2296 N N . CYS A 1 276 ? -43.848 10.538 -6.304 1.00 34.69 276 CYS A N 1
ATOM 2297 C CA . CYS A 1 276 ? -43.138 9.315 -5.944 1.00 34.69 276 CYS A CA 1
ATOM 2298 C C . CYS A 1 276 ? -42.101 9.709 -4.884 1.00 34.69 276 CYS A C 1
ATOM 2300 O O . CYS A 1 276 ? -41.231 10.539 -5.156 1.00 34.69 276 CYS A O 1
ATOM 2302 N N . LEU A 1 277 ? -42.319 9.193 -3.670 1.00 32.84 277 LEU A N 1
ATOM 2303 C CA . LEU A 1 277 ? -41.289 8.938 -2.662 1.00 32.84 277 LEU A CA 1
ATOM 2304 C C . LEU A 1 277 ? -40.308 7.891 -3.197 1.00 32.84 277 LEU A C 1
ATOM 2306 O O . LEU A 1 277 ? -40.776 7.016 -3.962 1.00 32.84 277 LEU A O 1
#

Radius of gyration: 25.51 Å; chains: 1; bounding box: 88×36×73 Å